Protein AF-A0A6M3KBM3-F1 (afdb_monomer_lite)

InterPro domains:
  IPR001098 DNA-directed DNA polymerase, family A, palm domain [PF00476] (103-224)
  IPR002298 DNA polymerase A [PTHR10133] (61-230)
  IPR043502 DNA/RNA polymerase superfamily [SSF56672] (74-224)

Radius of gyration: 25.09 Å; chains: 1; bounding box: 68×44×58 Å

Secondary structure (DSSP, 8-state):
-HHHHHTT-TT--HHHHIIIII------GGGGGTT--HHHHTTGGGG--HHHHHHHHHHHHHHHHHHHHHS---HIIIIIIHHHHHHHHHHHHH-EE--HHHHHHHHHHHHHHHHHHHHHHHHHHT-S-TT-HHHHHHHHHHTT---SSB-TTSSBP-SHHHHGGG--HHHHHHHHHHHHHHIIIIIHHHHT-B-TTSEE-PEEEE-TTS-EEEESS-GGG----GGGS-----

Foldseek 3Di:
DLLCLVVVVPPDDLCNCCCPVVVHDADDLCNLCVVHDPVLVVVPPVSHPVVVSVVRVVSSVVSVVVCVVPGDPDCCCPVPVVVCVVVQVVCLVVFAADDPVVLVVLLVVLCVVQVVLVVVLCVQQVDPDLVDQVSSLVSCVVVVHFFQDADPVRGTGLDCNGQVVVPDPSSVSSNVSVVSVCCNPPVSVLQVPADPVNGQGWHWDADSVRDIFTPSPTPVPPDPPVVVPDPPPD

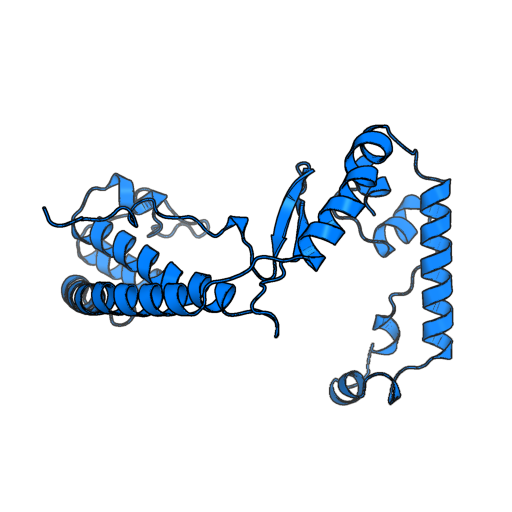Organism: NCBI:txid1070528

pLDDT: mean 89.09, std 12.11, range [31.2, 97.69]

Sequence (234 aa):
MLLAYANGYLEKNLQYLSDNVLRMPYTPVTAQWVGRSKKLQEQGNVAIDHVKMGGWCIEHACNTLALWEDLPHVDLYTDIDRPFIDLILEMEHWGLLIDQYALTRVEQQTVDRTSPMETELKDELHVDNLNSNPQVAQALRDQGIIGTRKTKSAKDSVGEESLKPLGLPVTDKLLKWRSLMKTLTTYVPALRKVDNTGRLHTEFGYTRTGRLSSRNPNLQNLTGDSKFEEESDE

Structure (mmCIF, N/CA/C/O backbone):
data_AF-A0A6M3KBM3-F1
#
_entry.id   AF-A0A6M3KBM3-F1
#
loop_
_atom_site.group_PDB
_atom_site.id
_atom_site.type_symbol
_atom_site.label_atom_id
_atom_site.label_alt_id
_atom_site.label_comp_id
_atom_site.label_asym_id
_atom_site.label_entity_id
_atom_site.label_seq_id
_atom_site.pdbx_PDB_ins_code
_atom_site.Cartn_x
_atom_site.Cartn_y
_atom_site.Cartn_z
_atom_site.occupancy
_atom_site.B_iso_or_equiv
_atom_site.auth_seq_id
_atom_site.auth_comp_id
_atom_site.auth_asym_id
_atom_site.auth_atom_id
_atom_site.pdbx_PDB_model_num
ATOM 1 N N . MET A 1 1 ? 13.710 -7.001 -15.784 1.00 87.88 1 MET A N 1
ATOM 2 C CA . MET A 1 1 ? 13.146 -7.138 -14.418 1.00 87.88 1 MET A CA 1
ATOM 3 C C . MET A 1 1 ? 12.301 -8.396 -14.279 1.00 87.88 1 MET A C 1
ATOM 5 O O . MET A 1 1 ? 12.729 -9.268 -13.543 1.00 87.88 1 MET A O 1
ATOM 9 N N . LEU A 1 2 ? 11.177 -8.543 -14.994 1.00 88.94 2 LEU A N 1
ATOM 10 C CA . LEU A 1 2 ? 10.347 -9.763 -14.919 1.00 88.94 2 LEU A CA 1
ATOM 11 C C . LEU A 1 2 ? 11.100 -11.024 -15.357 1.00 88.94 2 LEU A C 1
ATOM 13 O O . LEU A 1 2 ? 11.122 -12.001 -14.625 1.00 88.94 2 LEU A O 1
ATOM 17 N N . LEU A 1 3 ? 11.857 -10.949 -16.455 1.00 92.56 3 LEU A N 1
ATOM 18 C CA . LEU A 1 3 ? 12.757 -12.034 -16.860 1.00 92.56 3 LEU A CA 1
ATOM 19 C C . LEU A 1 3 ? 13.738 -12.436 -15.740 1.00 92.56 3 LEU A C 1
ATOM 21 O O . LEU A 1 3 ? 13.923 -13.614 -15.460 1.00 92.56 3 LEU A O 1
ATOM 25 N N . ALA A 1 4 ? 14.330 -11.464 -15.041 1.00 92.12 4 ALA A N 1
ATOM 26 C CA . ALA A 1 4 ? 15.227 -11.736 -13.916 1.00 92.12 4 ALA A CA 1
ATOM 27 C C . ALA A 1 4 ? 14.480 -12.357 -12.723 1.00 92.12 4 ALA A C 1
ATOM 29 O O . ALA A 1 4 ? 14.986 -13.284 -12.096 1.00 92.12 4 ALA A O 1
ATOM 30 N N . TYR A 1 5 ? 13.261 -11.891 -12.441 1.00 89.62 5 TYR A N 1
ATOM 31 C CA . TYR A 1 5 ? 12.394 -12.465 -11.415 1.00 89.62 5 TYR A CA 1
ATOM 32 C C . TYR A 1 5 ? 12.080 -13.940 -11.702 1.00 89.62 5 TYR A C 1
ATOM 34 O O . TYR A 1 5 ? 12.267 -14.777 -10.821 1.00 89.62 5 TYR A O 1
ATOM 42 N N . ALA A 1 6 ? 11.697 -14.267 -12.940 1.00 90.12 6 ALA A N 1
ATOM 43 C CA . ALA A 1 6 ? 11.419 -15.634 -13.377 1.00 90.12 6 ALA A CA 1
ATOM 44 C C . ALA A 1 6 ? 12.658 -16.549 -13.293 1.00 90.12 6 ALA A C 1
ATOM 46 O O . ALA A 1 6 ? 12.534 -17.745 -13.047 1.00 90.12 6 ALA A O 1
ATOM 47 N N . ASN A 1 7 ? 13.858 -15.971 -13.402 1.00 91.50 7 ASN A N 1
ATOM 48 C CA . ASN A 1 7 ? 15.140 -16.648 -13.185 1.00 91.50 7 ASN A CA 1
ATOM 49 C C . ASN A 1 7 ? 15.583 -16.704 -11.706 1.00 91.50 7 ASN A C 1
ATOM 51 O O . ASN A 1 7 ? 16.724 -17.047 -11.406 1.00 91.50 7 ASN A O 1
ATOM 55 N N . GLY A 1 8 ? 14.708 -16.357 -10.756 1.00 89.88 8 GLY A N 1
ATOM 56 C CA . GLY A 1 8 ? 14.979 -16.454 -9.318 1.00 89.88 8 GLY A CA 1
ATOM 57 C C . GLY A 1 8 ? 15.680 -15.238 -8.701 1.00 89.88 8 GLY A C 1
ATOM 58 O O . GLY A 1 8 ? 15.922 -15.218 -7.490 1.00 89.88 8 GLY A O 1
ATOM 59 N N . TYR A 1 9 ? 15.954 -14.181 -9.471 1.00 90.62 9 TYR A N 1
ATOM 60 C CA . TYR A 1 9 ? 16.485 -12.917 -8.950 1.00 90.62 9 TYR A CA 1
ATOM 61 C C . TYR A 1 9 ? 15.365 -12.052 -8.349 1.00 90.62 9 TYR A C 1
ATOM 63 O O . TYR A 1 9 ? 15.001 -10.993 -8.864 1.00 90.62 9 TYR A O 1
ATOM 71 N N . LEU A 1 10 ? 14.813 -12.508 -7.223 1.00 86.38 10 LEU A N 1
ATOM 72 C CA . LEU A 1 10 ? 13.691 -11.858 -6.540 1.00 86.38 10 LEU A CA 1
ATOM 73 C C . LEU A 1 10 ? 14.071 -10.464 -6.005 1.00 86.38 10 LEU A C 1
ATOM 75 O O . LEU A 1 10 ? 15.060 -10.316 -5.282 1.00 86.38 10 LEU A O 1
ATOM 79 N N . GLU A 1 11 ? 13.244 -9.459 -6.319 1.00 80.81 11 GLU A N 1
ATOM 80 C CA . GLU A 1 11 ? 13.358 -8.067 -5.832 1.00 80.81 11 GLU A CA 1
ATOM 81 C C . GLU A 1 11 ? 14.718 -7.402 -6.135 1.00 80.81 11 GLU A C 1
ATOM 83 O O . GLU A 1 11 ? 15.186 -6.532 -5.397 1.00 80.81 11 GLU A O 1
ATOM 88 N N . LYS A 1 12 ? 15.384 -7.812 -7.222 1.00 89.94 12 LYS A N 1
ATOM 89 C CA . LYS A 1 12 ? 16.673 -7.250 -7.644 1.00 89.94 12 LYS A CA 1
ATOM 90 C C . LYS A 1 12 ? 16.481 -6.164 -8.689 1.00 89.94 12 LYS A C 1
ATOM 92 O O . LYS A 1 12 ? 15.841 -6.399 -9.705 1.00 89.94 12 LYS A O 1
ATOM 97 N N . ASN A 1 13 ? 17.041 -4.984 -8.438 1.00 92.56 13 ASN A N 1
ATOM 98 C CA . ASN A 1 13 ? 17.011 -3.858 -9.371 1.00 92.56 13 ASN A CA 1
ATOM 99 C C . ASN A 1 13 ? 18.124 -3.962 -10.429 1.00 92.56 13 ASN A C 1
ATOM 101 O O . ASN A 1 13 ? 19.019 -4.802 -10.331 1.00 92.56 13 ASN A O 1
ATOM 105 N N . LEU A 1 14 ? 18.081 -3.078 -11.432 1.00 95.12 14 LEU A N 1
ATOM 106 C CA . LEU A 1 14 ? 19.062 -3.062 -12.519 1.00 95.12 14 LEU A CA 1
ATOM 107 C C . LEU A 1 14 ? 20.503 -2.890 -12.017 1.00 95.12 14 LEU A C 1
ATOM 109 O O . LEU A 1 14 ? 21.397 -3.523 -12.566 1.00 95.12 14 LEU A O 1
ATOM 113 N N . GLN A 1 15 ? 20.725 -2.110 -10.954 1.00 95.19 15 GLN A N 1
ATOM 114 C CA . GLN A 1 15 ? 22.048 -1.962 -10.340 1.00 95.19 15 GLN A CA 1
ATOM 115 C C . GLN A 1 15 ? 22.592 -3.304 -9.857 1.00 95.19 15 GLN A C 1
ATOM 117 O O . GLN A 1 15 ? 23.655 -3.734 -10.285 1.00 95.19 15 GLN A O 1
ATOM 122 N N . TYR A 1 16 ? 21.820 -4.002 -9.021 1.00 96.06 16 TYR A N 1
ATOM 123 C CA . TYR A 1 16 ? 22.212 -5.305 -8.503 1.00 96.06 16 TYR A CA 1
ATOM 124 C C . TYR A 1 16 ? 22.509 -6.287 -9.638 1.00 96.06 16 TYR A C 1
ATOM 126 O O . TYR A 1 16 ? 23.504 -7.003 -9.577 1.00 96.06 16 TYR A O 1
ATOM 134 N N . LEU A 1 17 ? 21.654 -6.327 -10.663 1.00 97.00 17 LEU A N 1
ATOM 135 C CA . LEU A 1 17 ? 21.826 -7.226 -11.804 1.00 97.00 17 LEU A CA 1
ATOM 136 C C . LEU A 1 17 ? 23.074 -6.867 -12.626 1.00 97.00 17 LEU A C 1
ATOM 138 O O . LEU A 1 17 ? 23.839 -7.755 -12.989 1.00 97.00 17 LEU A O 1
ATOM 142 N N . SER A 1 18 ? 23.332 -5.579 -12.849 1.00 96.56 18 SER A N 1
ATOM 143 C CA . SER A 1 18 ? 24.537 -5.111 -13.546 1.00 96.56 18 SER A CA 1
ATOM 144 C C . SER A 1 18 ? 25.806 -5.500 -12.784 1.00 96.56 18 SER A C 1
ATOM 146 O O . SER A 1 18 ? 26.709 -6.102 -13.360 1.00 96.56 18 SER A O 1
ATOM 148 N N . ASP A 1 19 ? 25.837 -5.247 -11.475 1.00 95.81 19 ASP A N 1
ATOM 149 C CA . ASP A 1 19 ? 27.013 -5.490 -10.637 1.00 95.81 19 ASP A CA 1
ATOM 150 C C . ASP A 1 19 ? 27.285 -6.992 -10.436 1.00 95.81 19 ASP A C 1
ATOM 152 O O . ASP A 1 19 ? 28.429 -7.442 -10.494 1.00 95.81 19 ASP A O 1
ATOM 156 N N . ASN A 1 20 ? 26.236 -7.785 -10.179 1.00 94.94 20 ASN A N 1
ATOM 157 C CA . ASN A 1 20 ? 26.379 -9.165 -9.700 1.00 94.94 20 ASN A CA 1
ATOM 158 C C . ASN A 1 20 ? 26.197 -10.223 -10.795 1.00 94.94 20 ASN A C 1
ATOM 160 O O . ASN A 1 20 ? 26.773 -11.302 -10.669 1.00 94.94 20 ASN A O 1
ATOM 164 N N . VAL A 1 21 ? 25.401 -9.940 -11.832 1.00 95.00 21 VAL A N 1
ATOM 165 C CA . VAL A 1 21 ? 25.174 -10.868 -12.955 1.00 95.00 21 VAL A CA 1
ATOM 166 C C . VAL A 1 21 ? 26.130 -10.528 -14.093 1.00 95.00 21 VAL A C 1
ATOM 168 O O . VAL A 1 21 ? 26.982 -11.342 -14.430 1.00 95.00 21 VAL A O 1
ATOM 171 N N . LEU A 1 22 ? 26.067 -9.295 -14.608 1.00 96.06 22 LEU A N 1
ATOM 172 C CA . LEU A 1 22 ? 26.880 -8.883 -15.758 1.00 96.06 22 LEU A CA 1
ATOM 173 C C . LEU A 1 22 ? 28.325 -8.507 -15.400 1.00 96.06 22 LEU A C 1
ATOM 175 O O . LEU A 1 22 ? 29.198 -8.535 -16.265 1.00 96.06 22 LEU A O 1
ATOM 179 N N . ARG A 1 23 ? 28.585 -8.118 -14.143 1.00 96.44 23 ARG A N 1
ATOM 180 C CA . ARG A 1 23 ? 29.846 -7.482 -13.706 1.00 96.44 23 ARG A CA 1
ATOM 181 C C . ARG A 1 23 ? 30.201 -6.253 -14.555 1.00 96.44 23 ARG A C 1
ATOM 183 O O . ARG A 1 23 ? 31.367 -6.008 -14.863 1.00 96.44 23 ARG A O 1
ATOM 190 N N . MET A 1 24 ? 29.177 -5.495 -14.937 1.00 95.62 24 MET A N 1
ATOM 191 C CA . MET A 1 24 ? 29.273 -4.281 -15.747 1.00 95.62 24 MET A CA 1
ATOM 192 C C . MET A 1 24 ? 29.058 -3.036 -14.883 1.00 95.62 24 MET A C 1
ATOM 194 O O . MET A 1 24 ? 28.369 -3.120 -13.865 1.00 95.62 24 MET A O 1
ATOM 198 N N . PRO A 1 25 ? 29.626 -1.877 -15.265 1.00 94.81 25 PRO A N 1
ATOM 199 C CA . PRO A 1 25 ? 29.415 -0.641 -14.526 1.00 94.81 25 PRO A CA 1
ATOM 200 C C . PRO A 1 25 ? 27.933 -0.251 -14.503 1.00 94.81 25 PRO A C 1
ATOM 202 O O . PRO A 1 25 ? 27.202 -0.441 -15.479 1.00 94.81 25 PRO A O 1
ATOM 205 N N . TYR A 1 26 ? 27.512 0.312 -13.373 1.00 96.00 26 TYR A N 1
ATOM 206 C CA . TYR A 1 26 ? 26.207 0.930 -13.205 1.00 96.00 26 TYR A CA 1
ATOM 207 C C . TYR A 1 26 ? 26.322 2.198 -12.353 1.00 96.00 26 TYR A C 1
ATOM 209 O O . TYR A 1 26 ? 26.738 2.158 -11.193 1.00 96.00 26 TYR A O 1
ATOM 217 N N . THR A 1 27 ? 25.873 3.325 -12.895 1.00 95.62 27 THR A N 1
ATOM 218 C CA . THR A 1 27 ? 25.775 4.604 -12.198 1.00 95.62 27 THR A CA 1
ATOM 219 C C . THR A 1 27 ? 24.314 5.036 -12.140 1.00 95.62 27 THR A C 1
ATOM 221 O O . THR A 1 27 ? 23.710 5.286 -13.183 1.00 95.62 27 THR A O 1
ATOM 224 N N . PRO A 1 28 ? 23.693 5.158 -10.952 1.00 92.88 28 PRO A N 1
ATOM 225 C CA . PRO A 1 28 ? 22.308 5.597 -10.870 1.00 92.88 28 PRO A CA 1
ATOM 226 C C . PRO A 1 28 ? 22.172 7.042 -11.356 1.00 92.88 28 PRO A C 1
ATOM 228 O O . PRO A 1 28 ? 23.004 7.896 -11.060 1.00 92.88 28 PRO A O 1
ATOM 231 N N . VAL A 1 29 ? 21.053 7.348 -12.012 1.00 90.25 29 VAL A N 1
ATOM 232 C CA . VAL A 1 29 ? 20.739 8.698 -12.515 1.00 90.25 29 VAL A CA 1
ATOM 233 C C . VAL A 1 29 ? 20.735 9.767 -11.417 1.00 90.25 29 VAL A C 1
ATOM 235 O O . VAL A 1 29 ? 20.929 10.954 -11.673 1.00 90.25 29 VAL A O 1
ATOM 238 N N . THR A 1 30 ? 20.527 9.341 -10.170 1.00 88.62 30 THR A N 1
ATOM 239 C CA . THR A 1 30 ? 20.540 10.188 -8.978 1.00 88.62 30 THR A CA 1
ATOM 240 C C . THR A 1 30 ? 21.949 10.577 -8.527 1.00 88.62 30 THR A C 1
ATOM 242 O O . THR A 1 30 ? 22.082 11.490 -7.712 1.00 88.62 30 THR A O 1
ATOM 245 N N . ALA A 1 31 ? 23.003 9.962 -9.075 1.00 90.19 31 ALA A N 1
ATOM 246 C CA . ALA A 1 31 ? 24.394 10.258 -8.735 1.00 90.19 31 ALA A CA 1
ATOM 247 C C . ALA A 1 31 ? 24.775 11.725 -9.001 1.00 90.19 31 ALA A C 1
ATOM 249 O O . ALA A 1 31 ? 25.581 12.291 -8.266 1.00 90.19 31 ALA A O 1
ATOM 250 N N . GLN A 1 32 ? 24.150 12.387 -9.984 1.00 88.75 32 GLN A N 1
ATOM 251 C CA . GLN A 1 32 ? 2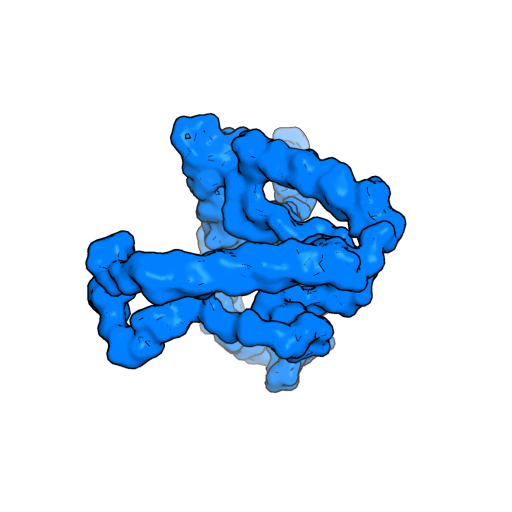4.366 13.823 -10.240 1.00 88.75 32 GLN A CA 1
ATOM 252 C C . GLN A 1 32 ? 23.989 14.721 -9.056 1.00 88.75 32 GLN A C 1
ATOM 254 O O . GLN A 1 32 ? 24.470 15.851 -8.970 1.00 88.75 32 GLN A O 1
ATOM 259 N N . TRP A 1 33 ? 23.124 14.241 -8.161 1.00 88.81 33 TRP A N 1
ATOM 260 C CA . TRP A 1 33 ? 22.620 15.004 -7.024 1.00 88.81 33 TRP A CA 1
ATOM 261 C C . TRP A 1 33 ? 23.455 14.825 -5.757 1.00 88.81 33 TRP A C 1
ATOM 263 O O . TRP A 1 33 ? 23.221 15.528 -4.772 1.00 88.81 33 TRP A O 1
ATOM 273 N N . VAL A 1 34 ? 24.430 13.914 -5.761 1.00 85.81 34 VAL A N 1
ATOM 274 C CA . VAL A 1 34 ? 25.309 13.679 -4.612 1.00 85.81 34 VAL A CA 1
ATOM 275 C C . VAL A 1 34 ? 26.077 14.964 -4.293 1.00 85.81 34 VAL A C 1
ATOM 277 O O . VAL A 1 34 ? 26.722 15.554 -5.156 1.00 85.81 34 VAL A O 1
ATOM 280 N N . GLY A 1 35 ? 25.964 15.430 -3.046 1.00 83.69 35 GLY A N 1
ATOM 281 C CA . GLY A 1 35 ? 26.587 16.677 -2.589 1.00 83.69 35 GLY A CA 1
ATOM 282 C C . GLY A 1 35 ? 25.901 17.968 -3.061 1.00 83.69 35 GLY A C 1
ATOM 283 O O . GLY A 1 35 ? 26.401 19.052 -2.770 1.00 83.69 35 GLY A O 1
ATOM 284 N N . ARG A 1 36 ? 24.760 17.890 -3.764 1.00 84.38 36 ARG A N 1
ATOM 285 C CA . ARG A 1 36 ? 23.981 19.061 -4.209 1.00 84.38 36 ARG A CA 1
ATOM 286 C C . ARG A 1 36 ? 22.818 19.371 -3.263 1.00 84.38 36 ARG A C 1
ATOM 288 O O . ARG A 1 36 ? 22.265 18.482 -2.621 1.00 84.38 36 ARG A O 1
ATOM 295 N N . SER A 1 37 ? 22.426 20.646 -3.194 1.00 84.44 37 SER A N 1
ATOM 296 C CA . SER A 1 37 ? 21.332 21.097 -2.325 1.00 84.44 37 SER A CA 1
ATOM 297 C C . SER A 1 37 ? 19.963 20.616 -2.817 1.00 84.44 37 SER A C 1
ATOM 299 O O . SER A 1 37 ? 19.722 20.495 -4.018 1.00 84.44 37 SER A O 1
ATOM 301 N N . LYS A 1 38 ? 19.027 20.406 -1.884 1.00 81.69 38 LYS A N 1
ATOM 302 C CA . LYS A 1 38 ? 17.651 19.989 -2.196 1.00 81.69 38 LYS A CA 1
ATOM 303 C C . LYS A 1 38 ? 16.920 20.995 -3.099 1.00 81.69 38 LYS A C 1
ATOM 305 O O . LYS A 1 38 ? 16.275 20.599 -4.060 1.00 81.69 38 LYS A O 1
ATOM 310 N N . LYS A 1 39 ? 17.134 22.297 -2.869 1.00 83.19 39 LYS A N 1
ATOM 311 C CA . LYS A 1 39 ? 16.591 23.383 -3.706 1.00 83.19 39 LYS A CA 1
ATOM 312 C C . LYS A 1 39 ? 17.025 23.268 -5.171 1.00 83.19 39 LYS A C 1
ATOM 314 O O . LYS A 1 39 ? 16.264 23.623 -6.058 1.00 83.19 39 LYS A O 1
ATOM 319 N N . LEU A 1 40 ? 18.243 22.788 -5.423 1.00 78.50 40 LEU A N 1
ATOM 320 C CA . LEU A 1 40 ? 18.746 22.570 -6.778 1.00 78.50 40 LEU A CA 1
ATOM 321 C C . LEU A 1 40 ? 18.124 21.317 -7.418 1.00 78.50 40 LEU A C 1
ATOM 323 O O . LEU A 1 40 ? 17.829 21.333 -8.604 1.00 78.50 40 LEU A O 1
ATOM 327 N N . GLN A 1 41 ? 17.868 20.260 -6.638 1.00 77.38 41 GLN A N 1
ATOM 328 C CA . GLN A 1 41 ? 17.168 19.053 -7.112 1.00 77.38 41 GLN A CA 1
ATOM 329 C C . GLN A 1 41 ? 15.717 19.361 -7.526 1.00 77.38 41 GLN A C 1
ATOM 331 O O . GLN A 1 41 ? 15.202 18.794 -8.485 1.00 77.38 41 GLN A O 1
ATOM 336 N N . GLU A 1 42 ? 15.073 20.303 -6.835 1.00 81.19 42 GLU A N 1
ATOM 337 C CA . GLU A 1 42 ? 13.700 20.749 -7.106 1.00 81.19 42 GLU A CA 1
ATOM 338 C C . GLU A 1 42 ? 13.577 21.640 -8.359 1.00 81.19 42 GLU A C 1
ATOM 340 O O . GLU A 1 42 ? 12.472 21.844 -8.854 1.00 81.19 42 GLU A O 1
ATOM 345 N N . GLN A 1 43 ? 14.688 22.132 -8.925 1.00 79.50 43 GLN A N 1
ATOM 346 C CA . GLN A 1 43 ? 14.689 22.920 -10.172 1.00 79.50 43 GLN A CA 1
ATOM 347 C C . GLN A 1 43 ? 14.500 22.066 -11.441 1.00 79.50 43 GLN A C 1
ATOM 349 O O . GLN A 1 43 ? 14.531 22.595 -12.556 1.00 79.50 43 GLN A O 1
ATOM 354 N N . GLY A 1 44 ? 14.281 20.755 -11.283 1.00 72.69 44 GLY A N 1
ATOM 355 C CA . GLY A 1 44 ? 13.929 19.844 -12.369 1.00 72.69 44 GLY A CA 1
ATOM 356 C C . GLY A 1 44 ? 14.946 19.874 -13.509 1.00 72.69 44 GLY A C 1
ATOM 357 O O . GLY A 1 44 ? 16.154 19.898 -13.275 1.00 72.69 44 GLY A O 1
ATOM 358 N N . ASN A 1 45 ? 14.449 19.910 -14.750 1.00 75.69 45 ASN A N 1
ATOM 359 C CA . ASN A 1 45 ? 15.262 19.809 -15.968 1.00 75.69 45 ASN A CA 1
ATOM 360 C C . ASN A 1 45 ? 16.372 20.864 -16.090 1.00 75.69 45 ASN A C 1
ATOM 362 O O . ASN A 1 45 ? 17.355 20.612 -16.772 1.00 75.69 45 ASN A O 1
ATOM 366 N N . VAL A 1 46 ? 16.254 22.017 -15.426 1.00 81.19 46 VAL A N 1
ATOM 367 C CA . VAL A 1 46 ? 17.236 23.111 -15.534 1.00 81.19 46 VAL A CA 1
ATOM 368 C C . VAL A 1 46 ? 18.552 22.780 -14.824 1.00 81.19 46 VAL A C 1
ATOM 370 O O . VAL A 1 46 ? 19.617 23.214 -15.252 1.00 81.19 46 VAL A O 1
ATOM 373 N N . ALA A 1 47 ? 18.494 22.012 -13.736 1.00 84.44 47 ALA A N 1
ATOM 374 C CA . ALA A 1 47 ? 19.663 21.698 -12.915 1.00 84.44 47 ALA A CA 1
ATOM 375 C C . ALA A 1 47 ? 20.370 20.390 -13.317 1.00 84.44 47 ALA A C 1
ATOM 377 O O . ALA A 1 47 ? 21.389 20.029 -12.711 1.00 84.44 47 ALA A O 1
ATOM 378 N N . ILE A 1 48 ? 19.823 19.681 -14.311 1.00 88.19 48 ILE A N 1
ATOM 379 C CA . ILE A 1 48 ? 20.317 18.390 -14.788 1.00 88.19 48 ILE A CA 1
ATOM 380 C C . ILE A 1 48 ? 21.555 18.596 -15.661 1.00 88.19 48 ILE A C 1
ATOM 382 O O . ILE A 1 48 ? 21.569 19.393 -16.596 1.00 88.19 48 ILE A O 1
ATOM 386 N N . ASP A 1 49 ? 22.600 17.819 -15.385 1.00 90.69 49 ASP A N 1
ATOM 387 C CA . ASP A 1 49 ? 23.733 17.687 -16.300 1.00 90.69 49 ASP A CA 1
ATOM 388 C C . ASP A 1 49 ? 23.343 16.699 -17.406 1.00 90.69 49 ASP A C 1
ATOM 390 O O . ASP A 1 49 ? 23.487 15.484 -17.258 1.00 90.69 49 ASP A O 1
ATOM 394 N N . HIS A 1 50 ? 22.788 17.220 -18.504 1.00 90.69 50 HIS A N 1
ATOM 395 C CA . HIS A 1 50 ? 22.240 16.398 -19.586 1.00 90.69 50 HIS A CA 1
ATOM 396 C C . HIS A 1 50 ? 23.272 15.473 -20.238 1.00 90.69 50 HIS A C 1
ATOM 398 O O . HIS A 1 50 ? 22.902 14.400 -20.711 1.00 90.69 50 HIS A O 1
ATOM 404 N N . VAL A 1 51 ? 24.554 15.850 -20.243 1.00 93.06 51 VAL A N 1
ATOM 405 C CA . VAL A 1 51 ? 25.618 15.028 -20.834 1.00 93.06 51 VAL A CA 1
ATOM 406 C C . VAL A 1 51 ? 25.871 13.802 -19.963 1.00 93.06 51 VAL A C 1
ATOM 408 O O . VAL A 1 51 ? 25.849 12.678 -20.465 1.00 93.06 51 VAL A O 1
ATOM 411 N N . LYS A 1 52 ? 26.039 13.992 -18.648 1.00 93.12 52 LYS A N 1
ATOM 412 C CA . LYS A 1 52 ? 26.183 12.864 -17.712 1.00 93.12 52 LYS A CA 1
ATOM 413 C C . LYS A 1 52 ? 24.934 11.996 -17.680 1.00 93.12 52 LYS A C 1
ATOM 415 O O . LYS A 1 52 ? 25.039 10.775 -17.733 1.00 93.12 52 LYS A O 1
ATOM 420 N N . MET A 1 53 ? 23.766 12.635 -17.649 1.00 91.75 53 MET A N 1
ATOM 421 C CA . MET A 1 53 ? 22.471 11.963 -17.680 1.00 91.75 53 MET A CA 1
ATOM 422 C C . MET A 1 53 ? 22.349 11.078 -18.928 1.00 91.75 53 MET A C 1
ATOM 424 O O . MET A 1 53 ? 22.044 9.896 -18.813 1.00 91.75 53 MET A O 1
ATOM 428 N N . GLY A 1 54 ? 22.668 11.613 -20.109 1.00 94.31 54 GLY A N 1
ATOM 429 C CA . GLY A 1 54 ? 22.678 10.846 -21.354 1.00 94.31 54 GLY A CA 1
ATOM 430 C C . GLY A 1 54 ? 23.606 9.632 -21.289 1.00 94.31 54 GLY A C 1
ATOM 431 O O . GLY A 1 54 ? 23.186 8.532 -21.637 1.00 94.31 54 GLY A O 1
ATOM 432 N N . GLY A 1 55 ? 24.827 9.807 -20.770 1.00 96.19 55 GLY A N 1
ATOM 433 C CA . GLY A 1 55 ? 25.784 8.711 -20.589 1.00 96.19 55 GLY A CA 1
ATOM 434 C C . GLY A 1 55 ? 25.254 7.583 -19.698 1.00 96.19 55 GLY A C 1
ATOM 435 O O . GLY A 1 55 ? 25.313 6.418 -20.085 1.00 96.19 55 GLY A O 1
ATOM 436 N N . TRP A 1 56 ? 24.673 7.915 -18.543 1.00 96.56 56 TRP A N 1
ATOM 437 C CA . TRP A 1 56 ? 24.100 6.911 -17.637 1.00 96.56 56 TRP A CA 1
ATOM 438 C C . TRP A 1 56 ? 22.852 6.240 -18.211 1.00 96.56 56 TRP A C 1
ATOM 440 O O . TRP A 1 56 ? 22.675 5.040 -18.043 1.00 96.56 56 TRP A O 1
ATOM 450 N N . CYS A 1 57 ? 22.005 6.974 -18.938 1.00 95.12 57 CYS A N 1
ATOM 451 C CA . CYS A 1 57 ? 20.863 6.373 -19.629 1.00 95.12 57 CYS A CA 1
ATOM 452 C C . CYS A 1 57 ? 21.306 5.353 -20.688 1.00 95.12 57 CYS A C 1
ATOM 454 O O . CYS A 1 57 ? 20.688 4.296 -20.807 1.00 95.12 57 CYS A O 1
ATOM 456 N N . ILE A 1 58 ? 22.377 5.646 -21.435 1.00 96.50 58 ILE A N 1
ATOM 457 C CA . ILE A 1 58 ? 22.955 4.705 -22.404 1.00 96.50 58 ILE A CA 1
ATOM 458 C C . ILE A 1 58 ? 23.482 3.464 -21.680 1.00 96.50 58 ILE A C 1
ATOM 460 O O . ILE A 1 58 ? 23.171 2.352 -22.090 1.00 96.50 58 ILE A O 1
ATOM 464 N N . GLU A 1 59 ? 24.215 3.638 -20.579 1.00 96.69 59 GLU A N 1
ATOM 465 C CA . GLU A 1 59 ? 24.693 2.525 -19.751 1.00 96.69 59 GLU A CA 1
ATOM 466 C C . GLU A 1 59 ? 23.533 1.637 -19.269 1.00 96.69 59 GLU A C 1
ATOM 468 O O . GLU A 1 59 ? 23.581 0.416 -19.408 1.00 96.69 59 GLU A O 1
ATOM 473 N N . HIS A 1 60 ? 22.440 2.233 -18.783 1.00 97.12 60 HIS A N 1
ATOM 474 C CA . HIS A 1 60 ? 21.266 1.486 -18.317 1.00 97.12 60 HIS A CA 1
ATOM 475 C C . HIS A 1 60 ? 20.581 0.723 -19.451 1.00 97.12 60 HIS A C 1
ATOM 477 O O . HIS A 1 60 ? 20.161 -0.420 -19.252 1.00 97.12 60 HIS A O 1
ATOM 483 N N . ALA A 1 61 ? 20.481 1.328 -20.637 1.00 97.19 61 ALA A N 1
ATOM 484 C CA . ALA A 1 61 ? 19.926 0.683 -21.822 1.00 97.19 61 ALA A CA 1
ATOM 485 C C . ALA A 1 61 ? 20.794 -0.502 -22.276 1.00 97.19 61 ALA A C 1
ATOM 487 O O . ALA A 1 61 ? 20.269 -1.595 -22.488 1.00 97.19 61 ALA A O 1
ATOM 488 N N . CYS A 1 62 ? 22.117 -0.315 -22.342 1.00 97.69 62 CYS A N 1
ATOM 489 C CA . CYS A 1 62 ? 23.070 -1.370 -22.684 1.00 97.69 62 CYS A CA 1
ATOM 490 C C . CYS A 1 62 ? 23.018 -2.530 -21.684 1.00 97.69 62 CYS A C 1
ATOM 492 O O . CYS A 1 62 ? 22.900 -3.678 -22.100 1.00 97.69 62 CYS A O 1
ATOM 494 N N . ASN A 1 63 ? 23.027 -2.252 -20.377 1.00 97.69 63 ASN A N 1
ATOM 495 C CA . ASN A 1 63 ? 22.941 -3.298 -19.354 1.00 97.69 63 ASN A CA 1
ATOM 496 C C . ASN A 1 63 ? 21.594 -4.035 -19.409 1.00 97.69 63 ASN A C 1
ATOM 498 O O . ASN A 1 63 ? 21.536 -5.240 -19.187 1.00 97.69 63 ASN A O 1
ATOM 502 N N . THR A 1 64 ? 20.502 -3.332 -19.724 1.00 97.31 64 THR A N 1
ATOM 503 C CA . THR A 1 64 ? 19.183 -3.959 -19.895 1.00 97.31 64 THR A CA 1
ATOM 504 C C . THR A 1 64 ? 19.168 -4.915 -21.087 1.00 97.31 64 THR A C 1
ATOM 506 O O . THR A 1 64 ? 18.645 -6.020 -20.958 1.00 97.31 64 THR A O 1
ATOM 509 N N . LEU A 1 65 ? 19.761 -4.520 -22.219 1.00 97.69 65 LEU A N 1
ATOM 510 C CA . LEU A 1 65 ? 19.896 -5.381 -23.395 1.00 97.69 65 LEU A CA 1
ATOM 511 C C . LEU A 1 65 ? 20.813 -6.579 -23.115 1.00 97.69 65 LEU A C 1
ATOM 513 O O . LEU A 1 65 ? 20.443 -7.707 -23.415 1.00 97.69 65 LEU A O 1
ATOM 517 N N . ALA A 1 66 ? 21.954 -6.361 -22.463 1.00 97.50 66 ALA A N 1
ATOM 518 C CA . ALA A 1 66 ? 22.863 -7.443 -22.094 1.00 97.50 66 ALA A CA 1
ATOM 519 C C . ALA A 1 66 ? 22.188 -8.464 -21.159 1.00 97.50 66 ALA A C 1
ATOM 521 O O . ALA A 1 66 ? 22.299 -9.664 -21.378 1.00 97.50 66 ALA A O 1
ATOM 522 N N . LEU A 1 67 ? 21.411 -8.011 -20.166 1.00 97.00 67 LEU A N 1
ATOM 523 C CA . LEU A 1 67 ? 20.607 -8.906 -19.320 1.00 97.00 67 LEU A CA 1
ATOM 524 C C . LEU A 1 67 ? 19.532 -9.659 -20.109 1.00 97.00 67 LEU A C 1
ATOM 526 O O . LEU A 1 67 ? 19.195 -10.783 -19.752 1.00 97.00 67 LEU A O 1
ATOM 530 N N . TRP A 1 68 ? 18.950 -9.036 -21.132 1.00 96.06 68 TRP A N 1
ATOM 531 C CA . TRP A 1 68 ? 17.960 -9.679 -21.994 1.00 96.06 68 TRP A CA 1
ATOM 532 C C . TRP A 1 68 ? 18.566 -10.818 -22.822 1.00 96.06 68 TRP A C 1
ATOM 534 O O . TRP A 1 68 ? 17.906 -11.834 -23.032 1.00 96.06 68 TRP A O 1
ATOM 544 N N . GLU A 1 69 ? 19.803 -10.645 -23.281 1.00 96.00 69 GLU A N 1
ATOM 545 C CA . GLU A 1 69 ? 20.537 -11.640 -24.066 1.00 96.00 69 GLU A CA 1
ATOM 546 C C . GLU A 1 69 ? 21.131 -12.761 -23.197 1.00 96.00 69 GLU A C 1
ATOM 548 O O . GLU A 1 69 ? 21.132 -13.914 -23.620 1.00 96.00 69 GLU A O 1
ATOM 553 N N . ASP A 1 70 ? 21.613 -12.434 -21.994 1.00 95.44 70 ASP A N 1
ATOM 554 C CA . ASP A 1 70 ? 22.303 -13.374 -21.097 1.00 95.44 70 ASP A CA 1
ATOM 555 C C . ASP A 1 70 ? 21.342 -14.243 -20.265 1.00 95.44 70 ASP A C 1
ATOM 557 O O . ASP A 1 70 ? 21.615 -15.416 -20.003 1.00 95.44 70 ASP A O 1
ATOM 561 N N . LEU A 1 71 ? 20.193 -13.695 -19.846 1.00 96.19 71 LEU A N 1
ATOM 562 C CA . LEU A 1 71 ? 19.249 -14.435 -19.008 1.00 96.19 71 LEU A CA 1
ATOM 563 C C . LEU A 1 71 ? 18.396 -15.422 -19.828 1.00 96.19 71 LEU A C 1
ATOM 565 O O . LEU A 1 71 ? 17.854 -15.053 -20.873 1.00 96.19 71 LEU A O 1
ATOM 569 N N . PRO A 1 72 ? 18.171 -16.652 -19.328 1.00 95.62 72 PRO A N 1
ATOM 570 C CA . PRO A 1 72 ? 17.313 -17.612 -20.006 1.00 95.62 72 PRO A CA 1
ATOM 571 C C . PRO A 1 72 ? 15.851 -17.155 -20.027 1.00 95.62 72 PRO A C 1
ATOM 573 O O . PRO A 1 72 ? 15.278 -16.783 -19.002 1.00 95.62 72 PRO A O 1
ATOM 576 N N . HIS A 1 73 ? 15.216 -17.258 -21.193 1.00 94.75 73 HIS A N 1
ATOM 577 C CA . HIS A 1 73 ? 13.791 -16.972 -21.394 1.00 94.75 73 HIS A CA 1
ATOM 578 C C . HIS A 1 73 ? 12.954 -18.178 -20.983 1.00 94.75 73 HIS A C 1
ATOM 580 O O . HIS A 1 73 ? 12.500 -18.945 -21.823 1.00 94.75 73 HIS A O 1
ATOM 586 N N . VAL A 1 74 ? 12.827 -18.376 -19.673 1.00 95.12 74 VAL A N 1
ATOM 587 C CA . VAL A 1 74 ? 12.078 -19.495 -19.085 1.00 95.12 74 VAL A CA 1
ATOM 588 C C . VAL A 1 74 ? 10.571 -19.383 -19.346 1.00 95.12 74 VAL A C 1
ATOM 590 O O . VAL A 1 74 ? 10.041 -18.272 -19.407 1.00 95.12 74 VAL A O 1
ATOM 593 N N . ASP A 1 75 ? 9.882 -20.527 -19.388 1.00 94.75 75 ASP A N 1
ATOM 594 C CA . ASP A 1 75 ? 8.439 -20.638 -19.673 1.00 94.75 75 ASP A CA 1
ATOM 595 C C . ASP A 1 75 ? 7.578 -19.734 -18.776 1.00 94.75 75 ASP A C 1
ATOM 597 O O . ASP A 1 75 ? 6.628 -19.101 -19.227 1.00 94.75 75 ASP A O 1
ATOM 601 N N . LEU A 1 76 ? 7.952 -19.590 -17.498 1.00 90.50 76 LEU A N 1
ATOM 602 C CA . LEU A 1 76 ? 7.272 -18.680 -16.569 1.00 90.50 76 LEU A CA 1
ATOM 603 C C . LEU A 1 76 ? 7.247 -17.232 -17.091 1.00 90.50 76 LEU A C 1
ATOM 605 O O . LEU A 1 76 ? 6.233 -16.548 -16.976 1.00 90.50 76 LEU A O 1
ATOM 609 N N . TYR A 1 77 ? 8.341 -16.763 -17.694 1.00 92.06 77 TYR A N 1
ATOM 610 C CA . TYR A 1 77 ? 8.376 -15.432 -18.288 1.00 92.06 77 TYR A CA 1
ATOM 611 C C . TYR A 1 77 ? 7.605 -15.381 -19.611 1.00 92.06 77 TYR A C 1
ATOM 613 O O . TYR A 1 77 ? 6.838 -14.443 -19.826 1.00 92.06 77 TYR A O 1
ATOM 621 N N . THR A 1 78 ? 7.816 -16.346 -20.508 1.00 93.31 78 THR A N 1
ATOM 622 C CA . THR A 1 78 ? 7.263 -16.294 -21.872 1.00 93.31 78 THR A CA 1
ATOM 623 C C . THR A 1 78 ? 5.762 -16.534 -21.916 1.00 93.31 78 THR A C 1
ATOM 625 O O . THR A 1 78 ? 5.075 -15.865 -22.689 1.00 93.31 78 THR A O 1
ATOM 628 N N . ASP A 1 79 ? 5.261 -17.434 -21.074 1.00 93.19 79 ASP A N 1
ATOM 629 C CA . ASP A 1 79 ? 3.898 -17.957 -21.167 1.00 93.19 79 ASP A CA 1
ATOM 630 C C . ASP A 1 79 ? 2.964 -17.307 -20.141 1.00 93.19 79 ASP A C 1
ATOM 632 O O . ASP A 1 79 ? 1.749 -17.296 -20.337 1.00 93.19 79 ASP A O 1
ATOM 636 N N . ILE A 1 80 ? 3.519 -16.749 -19.056 1.00 89.44 80 ILE A N 1
ATOM 637 C CA . ILE A 1 80 ? 2.747 -16.137 -17.967 1.00 89.44 80 ILE A CA 1
ATOM 638 C C . ILE A 1 80 ? 3.075 -14.651 -17.831 1.00 89.44 80 ILE A C 1
ATOM 640 O O . ILE A 1 80 ? 2.214 -13.826 -18.123 1.00 89.44 80 ILE A O 1
ATOM 644 N N . ASP A 1 81 ? 4.291 -14.279 -17.414 1.00 89.00 81 ASP A N 1
ATOM 645 C CA . ASP A 1 81 ? 4.565 -12.880 -17.051 1.00 89.00 81 ASP A CA 1
ATOM 646 C C . ASP A 1 81 ? 4.438 -11.935 -18.252 1.00 89.00 81 ASP A C 1
ATOM 648 O O . ASP A 1 81 ? 3.812 -10.883 -18.143 1.00 89.00 81 ASP A O 1
ATOM 652 N N . ARG A 1 82 ? 5.022 -12.287 -19.405 1.00 90.19 82 ARG A N 1
ATOM 653 C CA . ARG A 1 82 ? 5.064 -11.416 -20.587 1.00 90.19 82 ARG A CA 1
ATOM 654 C C . ARG A 1 82 ? 3.672 -11.124 -21.164 1.00 90.19 82 ARG A C 1
ATOM 656 O O . ARG A 1 82 ? 3.395 -9.940 -21.343 1.00 90.19 82 ARG A O 1
ATOM 663 N N . PRO A 1 83 ? 2.793 -12.114 -21.426 1.00 90.38 83 PRO A N 1
ATOM 664 C CA . PRO A 1 83 ? 1.433 -11.840 -21.898 1.00 90.38 83 PRO A CA 1
ATOM 665 C C . PRO A 1 83 ? 0.599 -11.028 -20.901 1.00 90.38 83 PRO A C 1
ATOM 667 O O . PRO A 1 83 ? -0.312 -10.304 -21.292 1.00 90.38 83 PRO A O 1
ATOM 670 N N . PHE A 1 84 ? 0.901 -11.141 -19.606 1.00 89.38 84 PHE A N 1
ATOM 671 C CA . PHE A 1 84 ? 0.117 -10.503 -18.553 1.00 89.38 84 PHE A CA 1
ATOM 672 C C . PHE A 1 84 ? 0.458 -9.020 -18.348 1.00 89.38 84 PHE A C 1
ATOM 674 O O . PHE A 1 84 ? -0.350 -8.285 -17.783 1.00 89.38 84 PHE A O 1
ATOM 681 N N . ILE A 1 85 ? 1.618 -8.552 -18.832 1.00 89.75 85 ILE A N 1
ATOM 682 C CA . ILE A 1 85 ? 2.015 -7.135 -18.749 1.00 89.75 85 ILE A CA 1
ATOM 683 C C . ILE A 1 85 ? 0.997 -6.240 -19.452 1.00 89.75 85 ILE A C 1
ATOM 685 O O . ILE A 1 85 ? 0.576 -5.243 -18.870 1.00 89.75 85 ILE A O 1
ATOM 689 N N . ASP A 1 86 ? 0.591 -6.598 -20.671 1.00 89.75 86 ASP A N 1
ATOM 690 C CA . ASP A 1 86 ? -0.318 -5.770 -21.470 1.00 89.75 86 ASP A CA 1
ATOM 691 C C . ASP A 1 86 ? -1.678 -5.636 -20.775 1.00 89.75 86 ASP A C 1
ATOM 693 O O . ASP A 1 86 ? -2.197 -4.530 -20.634 1.00 89.75 86 ASP A O 1
ATOM 697 N N . LEU A 1 87 ? -2.192 -6.738 -20.218 1.00 91.69 87 LEU A N 1
ATOM 698 C CA . LEU A 1 87 ? -3.423 -6.725 -19.429 1.00 91.69 87 LEU A CA 1
ATOM 699 C C . LEU A 1 87 ? -3.302 -5.835 -18.186 1.00 91.69 87 LEU A C 1
ATOM 701 O O . LEU A 1 87 ? -4.220 -5.076 -17.886 1.00 91.69 87 LEU A O 1
ATOM 705 N N . ILE A 1 88 ? -2.186 -5.910 -17.454 1.00 92.25 88 ILE A N 1
ATOM 706 C CA . ILE A 1 88 ? -1.968 -5.062 -16.276 1.00 92.25 88 ILE A CA 1
ATOM 707 C C . ILE A 1 88 ? -1.955 -3.587 -16.680 1.00 92.25 88 ILE A C 1
ATOM 709 O O . ILE A 1 88 ? -2.645 -2.788 -16.054 1.00 92.25 88 ILE A O 1
ATOM 713 N N . LEU A 1 89 ? -1.220 -3.228 -17.734 1.00 92.56 89 LEU A N 1
ATOM 714 C CA . LEU A 1 89 ? -1.149 -1.849 -18.216 1.00 92.56 89 LEU A CA 1
ATOM 715 C C . LEU A 1 89 ? -2.520 -1.332 -18.655 1.00 92.56 89 LEU A C 1
ATOM 717 O O . LEU A 1 89 ? -2.871 -0.192 -18.351 1.00 92.56 89 LEU A O 1
ATOM 721 N N . GLU A 1 90 ? -3.319 -2.168 -19.317 1.00 94.56 90 GLU A N 1
ATOM 722 C CA . GLU A 1 90 ? -4.703 -1.835 -19.635 1.00 94.56 90 GLU A CA 1
ATOM 723 C C . GLU A 1 90 ? -5.525 -1.612 -18.363 1.00 94.56 90 GLU A C 1
ATOM 725 O O . GLU A 1 90 ? -6.198 -0.592 -18.252 1.00 94.56 90 GLU A O 1
ATOM 730 N N . MET A 1 91 ? -5.447 -2.502 -17.371 1.00 93.69 91 MET A N 1
ATOM 731 C CA . MET A 1 91 ? -6.166 -2.345 -16.102 1.00 93.69 91 MET A CA 1
ATOM 732 C C . MET A 1 91 ? -5.790 -1.047 -15.372 1.00 93.69 91 MET A C 1
ATOM 734 O O . MET A 1 91 ? -6.676 -0.347 -14.875 1.00 93.69 91 MET A O 1
ATOM 738 N N . GLU A 1 92 ? -4.499 -0.704 -15.319 1.00 94.75 92 GLU A N 1
ATOM 739 C CA . GLU A 1 92 ? -4.019 0.554 -14.735 1.00 94.75 92 GLU A CA 1
ATOM 740 C C . GLU A 1 92 ? -4.527 1.765 -15.519 1.00 94.75 92 GLU A C 1
ATOM 742 O O . GLU A 1 92 ? -4.997 2.732 -14.920 1.00 94.75 92 GLU A O 1
ATOM 747 N N . HIS A 1 93 ? -4.472 1.708 -16.853 1.00 94.25 93 HIS A N 1
ATOM 748 C CA . HIS A 1 93 ? -4.909 2.793 -17.725 1.00 94.25 93 HIS A CA 1
ATOM 749 C C . HIS A 1 93 ? -6.420 3.021 -17.661 1.00 94.25 93 HIS A C 1
ATOM 751 O O . HIS A 1 93 ? -6.869 4.161 -17.581 1.00 94.25 93 HIS A O 1
ATOM 757 N N . TRP A 1 94 ? -7.211 1.948 -17.663 1.00 95.62 94 TRP A N 1
ATOM 758 C CA . TRP A 1 94 ? -8.661 2.027 -17.532 1.00 95.62 94 TRP A CA 1
ATOM 759 C C . TRP A 1 94 ? -9.068 2.522 -16.148 1.00 95.62 94 TRP A C 1
ATOM 761 O O . TRP A 1 94 ? -9.993 3.325 -16.045 1.00 95.62 94 TRP A O 1
ATOM 771 N N . GLY A 1 95 ? -8.415 2.055 -15.084 1.00 94.62 95 GLY A N 1
ATOM 772 C CA . GLY A 1 95 ? -8.790 2.389 -13.713 1.00 94.62 95 GLY A CA 1
ATOM 773 C C . GLY A 1 95 ? -10.215 1.952 -13.338 1.00 94.62 95 GLY A C 1
ATOM 774 O O . GLY A 1 95 ? -10.935 1.298 -14.099 1.00 94.62 95 GLY A O 1
ATOM 775 N N . LEU A 1 96 ? -10.646 2.331 -12.136 1.00 94.19 96 LEU A N 1
ATOM 776 C CA . LEU A 1 96 ? -11.949 1.975 -11.571 1.00 94.19 96 LEU A CA 1
ATOM 777 C C . LEU A 1 96 ? -12.826 3.214 -11.432 1.00 94.19 96 LEU A C 1
ATOM 779 O O . LEU A 1 96 ? -12.443 4.157 -10.747 1.00 94.19 96 LEU A O 1
ATOM 783 N N . LEU A 1 97 ? -14.011 3.215 -12.040 1.00 96.00 97 LEU A N 1
ATOM 784 C CA . LEU A 1 97 ? -14.970 4.304 -11.852 1.00 96.00 97 LEU A CA 1
ATOM 785 C C . LEU A 1 97 ? -15.498 4.285 -10.413 1.00 96.00 97 LEU A C 1
ATOM 787 O O . LEU A 1 97 ? -16.036 3.270 -9.970 1.00 96.00 97 LEU A O 1
ATOM 791 N N . ILE A 1 98 ? -15.361 5.403 -9.701 1.00 95.06 98 ILE A N 1
ATOM 792 C CA . ILE A 1 98 ? -15.817 5.526 -8.314 1.00 95.06 98 ILE A CA 1
ATOM 793 C C . ILE A 1 98 ? -17.023 6.457 -8.248 1.00 95.06 98 ILE A C 1
ATOM 795 O O . ILE A 1 98 ? -16.936 7.632 -8.604 1.00 95.06 98 ILE A O 1
ATOM 799 N N . ASP A 1 99 ? -18.135 5.954 -7.712 1.00 95.44 99 ASP A N 1
ATOM 800 C CA . ASP A 1 99 ? -19.283 6.789 -7.366 1.00 95.44 99 ASP A CA 1
ATOM 801 C C . ASP A 1 99 ? -18.956 7.656 -6.137 1.00 95.44 99 ASP A C 1
ATOM 803 O O . ASP A 1 99 ? -18.995 7.214 -4.984 1.00 95.44 99 ASP A O 1
ATOM 807 N N . GLN A 1 100 ? -18.632 8.924 -6.395 1.00 94.06 100 GLN A N 1
ATOM 808 C CA . GLN A 1 100 ? -18.285 9.898 -5.358 1.00 94.06 100 GLN A CA 1
ATOM 809 C C . GLN A 1 100 ? -19.471 10.270 -4.459 1.00 94.06 100 GLN A C 1
ATOM 811 O O . GLN A 1 100 ? -19.269 10.660 -3.303 1.00 94.06 100 GLN A O 1
ATOM 816 N N . TYR A 1 101 ? -20.704 10.153 -4.957 1.00 95.19 101 TYR A N 1
ATOM 817 C CA . TYR A 1 101 ? -21.895 10.447 -4.170 1.00 95.19 101 TYR A CA 1
ATOM 818 C C . TYR A 1 101 ? -22.168 9.313 -3.180 1.00 95.19 101 TYR A C 1
ATOM 820 O O . TYR A 1 101 ? -22.340 9.564 -1.985 1.00 95.19 101 TYR A O 1
ATOM 828 N N . ALA A 1 102 ? -22.116 8.062 -3.648 1.00 94.06 102 ALA A N 1
ATOM 829 C CA . ALA A 1 102 ? -22.201 6.895 -2.778 1.00 94.06 102 ALA A CA 1
ATOM 830 C C . ALA A 1 102 ? -21.089 6.902 -1.719 1.00 94.06 102 ALA A C 1
ATOM 832 O O . ALA A 1 102 ? -21.372 6.700 -0.539 1.00 94.06 102 ALA A O 1
ATOM 833 N N . LEU A 1 103 ? -19.853 7.229 -2.111 1.00 94.19 103 LEU A N 1
ATOM 834 C CA . LEU A 1 103 ? -18.725 7.327 -1.183 1.00 94.19 103 LEU A CA 1
ATOM 835 C C . LEU A 1 103 ? -18.950 8.381 -0.089 1.00 94.19 103 LEU A C 1
ATOM 837 O O . LEU A 1 103 ? -18.649 8.137 1.076 1.00 94.19 103 LEU A O 1
ATOM 841 N N . THR A 1 104 ? -19.522 9.532 -0.444 1.00 95.56 104 THR A N 1
ATOM 842 C CA . THR A 1 104 ? -19.837 10.600 0.519 1.00 95.56 104 THR A CA 1
ATOM 843 C C . THR A 1 104 ? -20.942 10.189 1.488 1.00 95.56 104 THR A C 1
ATOM 845 O O . THR A 1 104 ? -20.855 10.475 2.680 1.00 95.56 104 THR A O 1
ATOM 848 N N . ARG A 1 105 ? -21.954 9.454 1.013 1.00 94.94 105 ARG A N 1
ATOM 849 C CA . ARG A 1 105 ? -22.993 8.891 1.886 1.00 94.94 105 ARG A CA 1
ATOM 850 C C . ARG A 1 105 ? -22.408 7.884 2.879 1.00 94.94 105 ARG A C 1
ATOM 852 O O . ARG A 1 105 ? -22.724 7.960 4.061 1.00 94.94 105 ARG A O 1
ATOM 859 N N . VAL A 1 106 ? -21.531 6.990 2.414 1.00 91.25 106 VAL A N 1
ATOM 860 C CA . VAL A 1 106 ? -20.837 6.016 3.274 1.00 91.25 106 VAL A CA 1
ATOM 861 C C . VAL A 1 106 ? -19.979 6.722 4.320 1.00 91.25 106 VAL A C 1
ATOM 863 O O . VAL A 1 106 ? -20.000 6.332 5.485 1.00 91.25 106 VAL A O 1
ATOM 866 N N . GLU A 1 107 ? -19.250 7.772 3.934 1.00 94.56 107 GLU A N 1
ATOM 867 C CA . GLU A 1 107 ? -18.463 8.577 4.870 1.00 94.56 107 GLU A CA 1
ATOM 868 C C . GLU A 1 107 ? -19.348 9.177 5.968 1.00 94.56 107 GLU A C 1
ATOM 870 O O . GLU A 1 107 ? -19.076 8.946 7.145 1.00 94.56 107 GLU A O 1
ATOM 875 N N . GLN A 1 108 ? -20.445 9.851 5.604 1.00 96.06 108 GLN A N 1
ATOM 876 C CA . GLN A 1 108 ? -21.348 10.471 6.578 1.00 96.06 108 GLN A CA 1
ATOM 877 C C . GLN A 1 108 ? -21.971 9.439 7.526 1.00 96.06 108 GLN A C 1
ATOM 879 O O . GLN A 1 108 ? -21.879 9.585 8.741 1.00 96.06 108 GLN A O 1
ATOM 884 N N . GLN A 1 109 ? -22.522 8.348 6.986 1.00 93.81 109 GLN A N 1
ATOM 885 C CA . GLN A 1 109 ? -23.098 7.268 7.796 1.00 93.81 109 GLN A CA 1
ATOM 886 C C . GLN A 1 109 ? -22.067 6.649 8.744 1.00 93.81 109 GLN A C 1
ATOM 888 O O . GLN A 1 109 ? -22.386 6.267 9.870 1.00 93.81 109 GLN A O 1
ATOM 893 N N . THR A 1 110 ? -20.814 6.535 8.300 1.00 93.06 110 THR A N 1
ATOM 894 C CA . THR A 1 110 ? -19.738 6.003 9.136 1.00 93.06 110 THR A CA 1
ATOM 895 C C . THR A 1 110 ? -19.380 6.985 10.249 1.00 93.06 110 THR A C 1
ATOM 897 O O . THR A 1 110 ? -19.212 6.548 11.386 1.00 93.06 110 THR A O 1
ATOM 900 N N . VAL A 1 111 ? -19.320 8.292 9.974 1.00 95.38 111 VAL A N 1
ATOM 901 C CA . VAL A 1 111 ? -19.114 9.329 11.001 1.00 95.38 111 VAL A CA 1
ATOM 902 C C . VAL A 1 111 ? -20.216 9.266 12.059 1.00 95.38 111 VAL A C 1
ATOM 904 O O . VAL A 1 111 ? -19.902 9.128 13.242 1.00 95.38 111 VAL A O 1
ATOM 907 N N . ASP A 1 112 ? -21.482 9.250 11.638 1.00 94.56 112 ASP A N 1
ATOM 908 C CA . ASP A 1 112 ? -22.640 9.254 12.541 1.00 94.56 112 ASP A CA 1
ATOM 909 C C . ASP A 1 112 ? -22.645 8.039 13.484 1.00 94.56 112 ASP A C 1
ATOM 911 O O . ASP A 1 112 ? -22.980 8.152 14.663 1.00 94.56 112 ASP A O 1
ATOM 915 N N . ARG A 1 113 ? -22.203 6.871 12.995 1.00 91.81 113 ARG A N 1
ATOM 916 C CA . ARG A 1 113 ? -22.056 5.649 13.807 1.00 91.81 113 ARG A CA 1
ATOM 917 C C . ARG A 1 113 ? -20.845 5.689 14.739 1.00 91.81 113 ARG A C 1
ATOM 919 O O . ARG A 1 113 ? -20.870 5.069 15.799 1.00 91.81 113 ARG A O 1
ATOM 926 N N . THR A 1 114 ? -19.768 6.361 14.337 1.00 93.75 114 THR A N 1
ATOM 927 C CA . THR A 1 114 ? -18.473 6.289 15.031 1.00 93.75 114 THR A CA 1
ATOM 928 C C . THR A 1 114 ? -18.367 7.305 16.163 1.00 93.75 114 THR A C 1
ATOM 930 O O . THR A 1 114 ? -17.809 6.974 17.207 1.00 93.75 114 THR A O 1
ATOM 933 N N . SER A 1 115 ? -18.931 8.505 16.004 1.00 94.38 115 SER A N 1
ATOM 934 C CA . SER A 1 115 ? -18.882 9.562 17.023 1.00 94.38 115 SER A CA 1
ATOM 935 C C . SER A 1 115 ? -19.428 9.151 18.401 1.00 94.38 115 SER A C 1
ATOM 937 O O . SER A 1 115 ? -18.699 9.329 19.378 1.00 94.38 115 SER A O 1
ATOM 939 N N . PRO A 1 116 ? -20.640 8.571 18.540 1.00 95.50 116 PRO A N 1
ATOM 940 C CA . PRO A 1 116 ? -21.134 8.153 19.854 1.00 95.50 116 PRO A CA 1
ATOM 941 C C . PRO A 1 116 ? -20.295 7.011 20.442 1.00 95.50 116 PRO A C 1
ATOM 943 O O . PRO A 1 116 ? -19.945 7.044 21.620 1.00 95.50 116 PRO A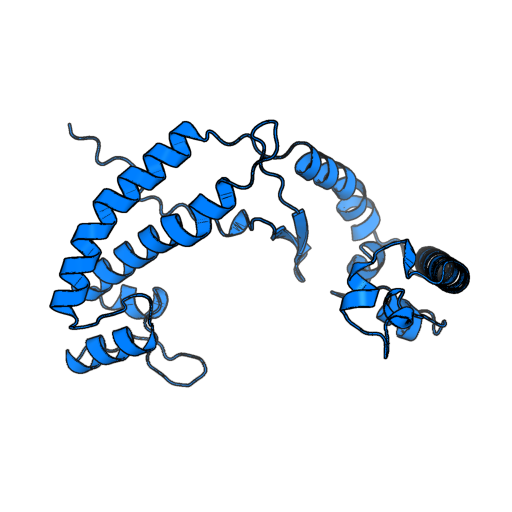 O 1
ATOM 946 N N . MET A 1 117 ? -19.883 6.046 19.608 1.00 95.06 117 MET A N 1
ATOM 947 C CA . MET A 1 117 ? -19.010 4.947 20.032 1.00 95.06 117 MET A CA 1
ATOM 948 C C . MET A 1 117 ? -17.670 5.444 20.570 1.00 95.06 117 MET A C 1
ATOM 950 O O . MET A 1 117 ? -17.158 4.875 21.530 1.00 95.06 117 MET A O 1
ATOM 954 N N . GLU A 1 118 ? -17.102 6.479 19.948 1.00 96.12 118 GLU A N 1
ATOM 955 C CA . GLU A 1 118 ? -15.847 7.083 20.381 1.00 96.12 118 GLU A CA 1
ATOM 956 C C . GLU A 1 118 ? -15.987 7.696 21.773 1.00 96.12 118 GLU A C 1
ATOM 958 O O . GLU A 1 118 ? -15.176 7.389 22.643 1.00 96.12 118 GLU A O 1
ATOM 963 N N . THR A 1 119 ? -17.019 8.515 21.998 1.00 96.06 119 THR A N 1
ATOM 964 C CA . THR A 1 119 ? -17.279 9.134 23.305 1.00 96.06 119 THR A CA 1
ATOM 965 C C . THR A 1 119 ? -17.447 8.073 24.386 1.00 96.06 119 THR A C 1
ATOM 967 O O . THR A 1 119 ? -16.725 8.090 25.378 1.00 96.06 119 THR A O 1
ATOM 970 N N . GLU A 1 120 ? -18.316 7.088 24.155 1.00 96.19 120 GLU A N 1
ATOM 971 C CA . GLU A 1 120 ? -18.564 6.035 25.139 1.00 96.19 120 GLU A CA 1
ATOM 972 C C . GLU A 1 120 ? -17.304 5.206 25.440 1.00 96.19 120 GLU A C 1
ATOM 974 O O . GLU A 1 120 ? -17.072 4.842 26.587 1.00 96.19 120 GLU A O 1
ATOM 979 N N . LEU A 1 121 ? -16.474 4.903 24.433 1.00 96.69 121 LEU A N 1
ATOM 980 C CA . LEU A 1 121 ? -15.217 4.174 24.638 1.00 96.69 121 LEU A CA 1
ATOM 981 C C . LEU A 1 121 ? -14.175 5.006 25.391 1.00 96.69 121 LEU A C 1
ATOM 983 O O . LEU A 1 121 ? -13.423 4.444 26.185 1.00 96.69 121 LEU A O 1
ATOM 987 N N . LYS A 1 122 ? -14.092 6.318 25.138 1.00 96.50 122 LYS A N 1
ATOM 988 C CA . LYS A 1 122 ? -13.193 7.210 25.886 1.00 96.50 122 LYS A CA 1
ATOM 989 C C . LYS A 1 122 ? -13.603 7.302 27.348 1.00 96.50 122 LYS A C 1
ATOM 991 O O . LYS A 1 122 ? -12.728 7.241 28.208 1.00 96.50 122 LYS A O 1
ATOM 996 N N . ASP A 1 123 ? -14.903 7.379 27.611 1.00 95.44 123 ASP A N 1
ATOM 997 C CA . ASP A 1 123 ? -15.449 7.411 28.966 1.00 95.44 123 ASP A CA 1
ATOM 998 C C . ASP A 1 123 ? -15.233 6.074 29.689 1.00 95.44 123 ASP A C 1
ATOM 1000 O O . ASP A 1 123 ? -14.783 6.067 30.832 1.00 95.44 123 ASP A O 1
ATOM 1004 N N . GLU A 1 124 ? -15.484 4.945 29.018 1.00 95.25 124 GLU A N 1
ATOM 1005 C CA . GLU A 1 124 ? -15.335 3.596 29.582 1.00 95.25 124 GLU A CA 1
ATOM 1006 C C . GLU A 1 124 ? -13.870 3.218 29.842 1.00 95.25 124 GLU A C 1
ATOM 1008 O O . GLU A 1 124 ? -13.573 2.559 30.836 1.00 95.25 124 GLU A O 1
ATOM 1013 N N . LEU A 1 125 ? -12.941 3.622 28.969 1.00 95.06 125 LEU A N 1
ATOM 1014 C CA . LEU A 1 125 ? -11.512 3.300 29.086 1.00 95.06 125 LEU A CA 1
ATOM 1015 C C . LEU A 1 125 ? -10.686 4.404 29.761 1.00 95.06 125 LEU A C 1
ATOM 1017 O O . LEU A 1 125 ? -9.512 4.181 30.045 1.00 95.06 125 LEU A O 1
ATOM 1021 N N . HIS A 1 126 ? -11.261 5.584 29.998 1.00 94.06 126 HIS A N 1
ATOM 1022 C CA . HIS A 1 126 ? -10.558 6.771 30.499 1.00 94.06 126 HIS A CA 1
ATOM 1023 C C . HIS A 1 126 ? -9.310 7.130 29.669 1.00 94.06 126 HIS A C 1
ATOM 1025 O O . HIS A 1 126 ? -8.223 7.359 30.204 1.00 94.06 126 HIS A O 1
ATOM 1031 N N . VAL A 1 127 ? -9.455 7.162 28.338 1.00 94.12 127 VAL A N 1
ATOM 1032 C CA . VAL A 1 127 ? -8.368 7.498 27.399 1.00 94.12 127 VAL A CA 1
ATOM 1033 C C . VAL A 1 127 ? -8.738 8.667 26.498 1.00 94.12 127 VAL A C 1
ATOM 1035 O O . VAL A 1 127 ? -9.819 8.703 25.923 1.00 94.12 127 VAL A O 1
ATOM 1038 N N . ASP A 1 128 ? -7.793 9.579 26.276 1.00 90.94 128 ASP A N 1
ATOM 1039 C CA . ASP A 1 128 ? -8.009 10.713 25.369 1.00 90.94 128 ASP A CA 1
ATOM 1040 C C . ASP A 1 128 ? -7.903 10.304 23.891 1.00 90.94 128 ASP A C 1
ATOM 1042 O O . ASP A 1 128 ? -8.590 10.852 23.023 1.00 90.94 128 ASP A O 1
ATOM 1046 N N . ASN A 1 129 ? -7.027 9.337 23.581 1.00 92.56 129 ASN A N 1
ATOM 1047 C CA . ASN A 1 129 ? -6.714 8.939 22.211 1.00 92.56 129 ASN A CA 1
ATOM 1048 C C . ASN A 1 129 ? -6.836 7.422 21.988 1.00 92.56 129 ASN A C 1
ATOM 1050 O O . ASN A 1 129 ? -5.876 6.665 22.148 1.00 92.56 129 ASN A O 1
ATOM 1054 N N . LEU A 1 130 ? -7.996 6.992 21.486 1.00 94.06 130 LEU A N 1
ATOM 1055 C CA . LEU A 1 130 ? -8.290 5.594 21.138 1.00 94.06 130 LEU A CA 1
ATOM 1056 C C . LEU A 1 130 ? -7.450 5.042 19.965 1.00 94.06 130 LEU A C 1
ATOM 1058 O O . LEU A 1 130 ? -7.305 3.822 19.819 1.00 94.06 130 LEU A O 1
ATOM 1062 N N . ASN A 1 131 ? -6.831 5.913 19.155 1.00 92.12 131 ASN A N 1
ATOM 1063 C CA . ASN A 1 131 ? -5.876 5.497 18.120 1.00 92.12 131 ASN A CA 1
ATOM 1064 C C . ASN A 1 131 ? -4.506 5.117 18.713 1.00 92.12 131 ASN A C 1
ATOM 1066 O O . ASN A 1 131 ? -3.699 4.458 18.055 1.00 92.12 131 ASN A O 1
ATOM 1070 N N . SER A 1 132 ? -4.224 5.509 19.960 1.00 93.75 132 SER A N 1
ATOM 1071 C CA . SER A 1 132 ? -2.969 5.195 20.636 1.00 93.75 132 SER A CA 1
ATOM 1072 C C . SER A 1 132 ? -3.016 3.793 21.238 1.00 93.75 132 SER A C 1
ATOM 1074 O O . SER A 1 132 ? -3.485 3.582 22.356 1.00 93.75 132 SER A O 1
ATOM 1076 N N . ASN A 1 133 ? -2.464 2.816 20.512 1.00 92.88 133 ASN A N 1
ATOM 1077 C CA . ASN A 1 133 ? -2.319 1.446 21.015 1.00 92.88 133 ASN A CA 1
ATOM 1078 C C . ASN A 1 133 ? -1.676 1.369 22.416 1.00 92.88 133 ASN A C 1
ATOM 1080 O O . ASN A 1 133 ? -2.160 0.578 23.220 1.00 92.88 133 ASN A O 1
ATOM 1084 N N . PRO A 1 134 ? -0.638 2.165 22.757 1.00 92.88 134 PRO A N 1
ATOM 1085 C CA . PRO A 1 134 ? -0.093 2.187 24.112 1.00 92.88 134 PRO A CA 1
ATOM 1086 C C . PRO A 1 134 ? -1.085 2.649 25.187 1.00 92.88 134 PRO A C 1
ATOM 1088 O O . PRO A 1 134 ?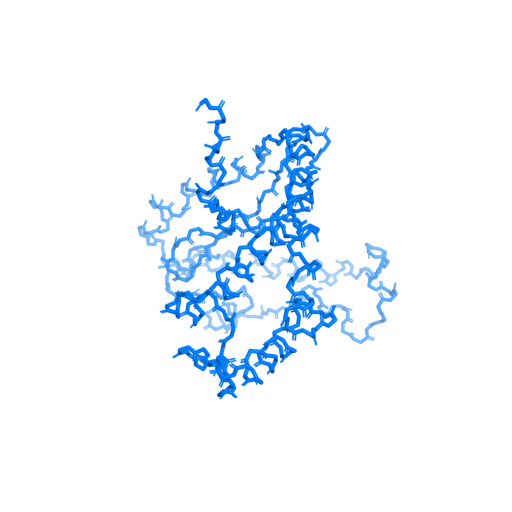 -1.136 2.012 26.236 1.00 92.88 134 PRO A O 1
ATOM 1091 N N . GLN A 1 135 ? -1.862 3.713 24.935 1.00 94.69 135 GLN A N 1
ATOM 1092 C CA . GLN A 1 135 ? -2.857 4.206 25.901 1.00 94.69 135 GLN A CA 1
ATOM 1093 C C . GLN A 1 135 ? -3.967 3.177 26.100 1.00 94.69 135 GLN A C 1
ATOM 1095 O O . GLN A 1 135 ? -4.259 2.799 27.228 1.00 94.69 135 GLN A O 1
ATOM 1100 N N . VAL A 1 136 ? -4.510 2.640 25.005 1.00 95.38 136 VAL A N 1
ATOM 1101 C CA . VAL A 1 136 ? -5.568 1.623 25.062 1.00 95.38 136 VAL A CA 1
ATOM 1102 C C . VAL A 1 136 ? -5.085 0.343 25.745 1.00 95.38 136 VAL A C 1
ATOM 1104 O O . VAL A 1 136 ? -5.807 -0.238 26.547 1.00 95.38 136 VAL A O 1
ATOM 1107 N N . ALA A 1 137 ? -3.852 -0.095 25.474 1.00 93.81 137 ALA A N 1
ATOM 1108 C CA . ALA A 1 137 ? -3.280 -1.258 26.148 1.00 93.81 137 ALA A CA 1
ATOM 1109 C C . ALA A 1 137 ? -3.123 -1.034 27.655 1.00 93.81 137 ALA A C 1
ATOM 1111 O O . ALA A 1 137 ? -3.255 -1.986 28.416 1.00 93.81 137 ALA A O 1
ATOM 1112 N N . GLN A 1 138 ? -2.813 0.194 28.082 1.00 94.25 138 GLN A N 1
ATOM 1113 C CA . GLN A 1 138 ? -2.729 0.521 29.500 1.00 94.25 138 GLN A CA 1
ATOM 1114 C C . GLN A 1 138 ? -4.111 0.524 30.154 1.00 94.25 138 GLN A C 1
ATOM 1116 O O . GLN A 1 138 ? -4.294 -0.182 31.135 1.00 94.25 138 GLN A O 1
ATOM 1121 N N . ALA A 1 139 ? -5.086 1.208 29.555 1.00 95.06 139 ALA A N 1
ATOM 1122 C CA . ALA A 1 139 ? -6.452 1.260 30.067 1.00 95.06 139 ALA A CA 1
ATOM 1123 C C . ALA A 1 139 ? -7.095 -0.128 30.208 1.00 95.06 139 ALA A C 1
ATOM 1125 O O . ALA A 1 139 ? -7.664 -0.448 31.247 1.00 95.06 139 ALA A O 1
ATOM 1126 N N . LEU A 1 140 ? -6.944 -0.992 29.197 1.00 95.25 140 LEU A N 1
ATOM 1127 C CA . LEU A 1 140 ? -7.436 -2.371 29.274 1.00 95.25 140 LEU A CA 1
ATOM 1128 C C . LEU A 1 140 ? -6.759 -3.146 30.414 1.00 95.25 140 LEU A C 1
ATOM 1130 O O . LEU A 1 140 ? -7.438 -3.845 31.163 1.00 95.25 140 LEU A O 1
ATOM 1134 N N . ARG A 1 141 ? -5.441 -2.984 30.594 1.00 93.81 141 ARG A N 1
ATOM 1135 C CA . ARG A 1 141 ? -4.716 -3.611 31.709 1.00 93.81 141 ARG A CA 1
ATOM 1136 C C . ARG A 1 141 ? -5.201 -3.129 33.071 1.00 93.81 141 ARG A C 1
ATOM 1138 O O . ARG A 1 141 ? -5.323 -3.957 33.969 1.00 93.81 141 ARG A O 1
ATOM 1145 N N . ASP A 1 142 ? -5.479 -1.838 33.223 1.00 94.31 142 ASP A N 1
ATOM 1146 C CA . ASP A 1 142 ? -5.971 -1.259 34.480 1.00 94.31 142 ASP A CA 1
ATOM 1147 C C . ASP A 1 142 ? -7.357 -1.823 34.855 1.00 94.31 142 ASP A C 1
ATOM 1149 O O . ASP A 1 142 ? -7.682 -1.943 36.034 1.00 94.31 142 ASP A O 1
ATOM 1153 N N . GLN A 1 143 ? -8.129 -2.276 33.860 1.00 93.38 143 GLN A N 1
ATOM 1154 C CA . GLN A 1 143 ? -9.389 -3.012 34.030 1.00 93.38 143 GLN A CA 1
ATOM 1155 C C . GLN A 1 143 ? -9.215 -4.539 34.162 1.00 93.38 143 GLN A C 1
ATOM 1157 O O . GLN A 1 143 ? -10.196 -5.279 34.197 1.00 93.38 143 GLN A O 1
ATOM 1162 N N . GLY A 1 144 ? -7.979 -5.043 34.218 1.00 93.38 144 GLY A N 1
ATOM 1163 C CA . GLY A 1 144 ? -7.684 -6.477 34.304 1.00 93.38 144 GLY A CA 1
ATOM 1164 C C . GLY A 1 144 ? -7.826 -7.242 32.982 1.00 93.38 144 GLY A C 1
ATOM 1165 O O . GLY A 1 144 ? -7.805 -8.472 32.982 1.00 93.38 144 GLY A O 1
ATOM 1166 N N . ILE A 1 145 ? -7.943 -6.543 31.850 1.00 93.44 145 ILE A N 1
ATOM 1167 C CA . ILE A 1 145 ? -8.091 -7.132 30.516 1.00 93.44 145 ILE A CA 1
ATOM 1168 C C . ILE A 1 145 ? -6.724 -7.188 29.828 1.00 93.44 145 ILE A C 1
ATOM 1170 O O . ILE A 1 145 ? -6.092 -6.168 29.547 1.00 93.44 145 ILE A O 1
ATOM 1174 N N . ILE A 1 146 ? -6.268 -8.400 29.509 1.00 90.94 146 ILE A N 1
ATOM 1175 C CA . ILE A 1 146 ? -4.969 -8.641 28.874 1.00 90.94 146 ILE A CA 1
ATOM 1176 C C . ILE A 1 146 ? -5.189 -9.362 27.546 1.00 90.94 146 ILE A C 1
ATOM 1178 O O . ILE A 1 146 ? -5.865 -10.386 27.481 1.00 90.94 146 ILE A O 1
ATOM 1182 N N . GLY A 1 147 ? -4.602 -8.824 26.477 1.00 88.69 147 GLY A N 1
ATOM 1183 C CA . GLY A 1 147 ? -4.662 -9.434 25.153 1.00 88.69 147 GLY A CA 1
ATOM 1184 C C . GLY A 1 147 ? -4.015 -10.822 25.118 1.00 88.69 147 GLY A C 1
ATOM 1185 O O . GLY A 1 147 ? -3.004 -11.070 25.774 1.00 88.69 147 GLY A O 1
ATOM 1186 N N . THR A 1 148 ? -4.560 -11.722 24.299 1.00 90.88 148 THR A N 1
ATOM 1187 C CA . THR A 1 148 ? -4.072 -13.111 24.194 1.00 90.88 148 THR A CA 1
ATOM 1188 C C . THR A 1 148 ? -2.698 -13.237 23.529 1.00 90.88 148 THR A C 1
ATOM 1190 O O . THR A 1 148 ? -2.054 -14.282 23.617 1.00 90.88 148 THR A O 1
ATOM 1193 N N . ARG A 1 149 ? -2.225 -12.180 22.855 1.00 91.69 149 ARG A N 1
ATOM 1194 C CA . ARG A 1 149 ? -0.937 -12.154 22.154 1.00 91.69 149 ARG A CA 1
ATOM 1195 C C . ARG A 1 149 ? -0.046 -11.031 22.662 1.00 91.69 149 ARG A C 1
ATOM 1197 O O . ARG A 1 149 ? -0.505 -9.961 23.064 1.00 91.69 149 ARG A O 1
ATOM 1204 N N . LYS A 1 150 ? 1.263 -11.237 22.529 1.00 89.69 150 LYS A N 1
ATOM 1205 C CA . LYS A 1 150 ? 2.273 -10.189 22.696 1.00 89.69 150 LYS A CA 1
ATOM 1206 C C . LYS A 1 150 ? 2.731 -9.672 21.333 1.00 89.69 150 LYS A C 1
ATOM 1208 O O . LYS A 1 150 ? 2.785 -10.399 20.345 1.00 89.69 150 LYS A O 1
ATOM 1213 N N . THR A 1 151 ? 3.073 -8.395 21.288 1.00 88.19 151 THR A N 1
ATOM 1214 C CA . THR A 1 151 ? 3.758 -7.761 20.156 1.00 88.19 151 THR A CA 1
ATOM 1215 C C . THR A 1 151 ? 5.220 -8.218 20.074 1.00 88.19 151 THR A C 1
ATOM 1217 O O . THR A 1 151 ? 5.753 -8.790 21.024 1.00 88.19 151 THR A O 1
ATOM 1220 N N . LYS A 1 152 ? 5.915 -7.900 18.970 1.00 86.12 152 LYS A N 1
ATOM 1221 C CA . LYS A 1 152 ? 7.361 -8.179 18.809 1.00 86.12 152 LYS A CA 1
ATOM 1222 C C . LYS A 1 152 ? 8.225 -7.582 19.928 1.00 86.12 152 LYS A C 1
ATOM 1224 O O . LYS A 1 152 ? 9.280 -8.116 20.235 1.00 86.12 152 LYS A O 1
ATOM 1229 N N . SER A 1 153 ? 7.766 -6.497 20.552 1.00 87.19 153 SER A N 1
ATOM 1230 C CA . SER A 1 153 ? 8.427 -5.853 21.693 1.00 87.19 153 SER A CA 1
ATOM 1231 C C . SER A 1 153 ? 7.956 -6.395 23.051 1.00 87.19 153 SER A C 1
ATOM 1233 O O . SER A 1 153 ? 8.074 -5.693 24.050 1.00 87.19 153 SER A O 1
ATOM 1235 N N . ALA A 1 154 ? 7.364 -7.594 23.089 1.00 86.12 154 ALA A N 1
ATOM 1236 C CA . ALA A 1 154 ? 6.864 -8.279 24.286 1.00 86.12 154 ALA A CA 1
ATOM 1237 C C . ALA A 1 154 ? 5.775 -7.534 25.096 1.00 86.12 154 ALA A C 1
ATOM 1239 O O . ALA A 1 154 ? 5.467 -7.911 26.226 1.00 86.12 154 ALA A O 1
ATOM 1240 N N . LYS A 1 155 ? 5.140 -6.504 24.520 1.00 86.56 155 LYS A N 1
ATOM 1241 C CA . LYS A 1 155 ? 3.993 -5.791 25.121 1.00 86.56 155 LYS A CA 1
ATOM 1242 C C . LYS A 1 155 ? 2.674 -6.466 24.757 1.00 86.56 155 LYS A C 1
ATOM 1244 O O . LYS A 1 155 ? 2.598 -7.056 23.680 1.00 86.56 155 LYS A O 1
ATOM 1249 N N . ASP A 1 156 ? 1.643 -6.331 25.590 1.00 87.19 156 ASP A N 1
ATOM 1250 C CA . ASP A 1 156 ? 0.293 -6.826 25.272 1.00 87.19 156 ASP A CA 1
ATOM 1251 C C . ASP A 1 156 ? -0.215 -6.229 23.965 1.00 87.19 156 ASP A C 1
ATOM 1253 O O . ASP A 1 156 ? -0.171 -5.014 23.759 1.00 87.19 156 ASP A O 1
ATOM 1257 N N . SER A 1 157 ? -0.660 -7.098 23.063 1.00 91.44 157 SER A N 1
ATOM 1258 C CA . SER A 1 157 ? -1.246 -6.680 21.802 1.00 91.44 157 SER A CA 1
ATOM 1259 C C . SER A 1 157 ? -2.702 -6.293 22.015 1.00 91.44 157 SER A C 1
ATOM 1261 O O . SER A 1 157 ? -3.475 -7.042 22.609 1.00 91.44 157 SER A O 1
ATOM 1263 N N . VAL A 1 158 ? -3.082 -5.148 21.458 1.00 92.56 158 VAL A N 1
ATOM 1264 C CA . VAL A 1 158 ? -4.474 -4.688 21.361 1.00 92.56 158 VAL A CA 1
ATOM 1265 C C . VAL A 1 158 ? -5.025 -4.839 19.941 1.00 92.56 158 VAL A C 1
ATOM 1267 O O . VAL A 1 158 ? -6.004 -4.193 19.587 1.00 92.56 158 VAL A O 1
ATOM 1270 N N . GLY A 1 159 ? -4.374 -5.641 19.094 1.00 91.19 159 GLY A N 1
ATOM 1271 C CA . GLY A 1 159 ? -4.864 -5.942 17.747 1.00 91.19 159 GLY A CA 1
ATOM 1272 C C . GLY A 1 159 ? -6.071 -6.884 17.756 1.00 91.19 159 GLY A C 1
ATOM 1273 O O . GLY A 1 159 ? -6.333 -7.553 18.756 1.00 91.19 159 GLY A O 1
ATOM 1274 N N . GLU A 1 160 ? -6.766 -6.979 16.619 1.00 90.75 160 GLU A N 1
ATOM 1275 C CA . GLU A 1 160 ? -7.960 -7.824 16.462 1.00 90.75 160 GLU A CA 1
ATOM 1276 C C . GLU A 1 160 ? -7.713 -9.277 16.880 1.00 90.75 160 GLU A C 1
ATOM 1278 O O . GLU A 1 160 ? -8.425 -9.792 17.734 1.00 90.75 160 GLU A O 1
ATOM 1283 N N . GLU A 1 161 ? -6.644 -9.907 16.385 1.00 91.31 161 GLU A N 1
ATOM 1284 C CA . GLU A 1 161 ? -6.295 -11.294 16.736 1.00 91.31 161 GLU A CA 1
ATOM 1285 C C . GLU A 1 161 ? -6.032 -11.518 18.233 1.00 91.31 161 GLU A C 1
ATOM 1287 O O . GLU A 1 161 ? -6.047 -12.655 18.697 1.00 91.31 161 GLU A O 1
ATOM 1292 N N . SER A 1 162 ? -5.726 -10.450 18.973 1.00 93.56 162 SER A N 1
ATOM 1293 C CA . SER A 1 162 ? -5.421 -10.507 20.401 1.00 93.56 162 SER A CA 1
ATOM 1294 C C . SER A 1 162 ? -6.664 -10.292 21.260 1.00 93.56 162 SER A C 1
ATOM 1296 O O . SER A 1 162 ? -6.822 -10.971 22.275 1.00 93.56 162 SER A O 1
ATOM 1298 N N . LEU A 1 163 ? -7.527 -9.354 20.851 1.00 94.31 163 LEU A N 1
ATOM 1299 C CA . LEU A 1 163 ? -8.698 -8.914 21.609 1.00 94.31 163 LEU A CA 1
ATOM 1300 C C . LEU A 1 163 ? -9.972 -9.697 21.272 1.00 94.31 163 LEU A C 1
ATOM 1302 O O . LEU A 1 163 ? -10.726 -10.025 22.179 1.00 94.31 163 LEU A O 1
ATOM 1306 N N . LYS A 1 164 ? -10.193 -10.054 20.002 1.00 92.31 164 LYS A N 1
ATOM 1307 C CA . LYS A 1 164 ? -11.399 -10.768 19.545 1.00 92.31 164 LYS A CA 1
ATOM 1308 C C . LYS A 1 164 ? -11.649 -12.094 20.282 1.00 92.31 164 LYS A C 1
ATOM 1310 O O . LYS A 1 164 ? -12.798 -12.364 20.609 1.00 92.31 164 LYS A O 1
ATOM 1315 N N . PRO A 1 165 ? -10.626 -12.914 20.611 1.00 94.81 165 PRO A N 1
ATOM 1316 C CA . PRO A 1 165 ? -10.845 -14.148 21.369 1.00 94.81 165 PRO A CA 1
ATOM 1317 C C . PRO A 1 165 ? -11.315 -13.939 22.816 1.00 94.81 165 PRO A C 1
ATOM 1319 O O . PRO A 1 165 ? -11.740 -14.903 23.442 1.00 94.81 165 PRO A O 1
ATOM 1322 N N . LEU A 1 166 ? -11.205 -12.722 23.366 1.00 93.06 166 LEU A N 1
ATOM 1323 C CA . LEU A 1 166 ? -11.625 -12.431 24.739 1.00 93.06 166 LEU A CA 1
ATOM 1324 C C . LEU A 1 166 ? -13.153 -12.359 24.870 1.00 93.06 166 LEU A C 1
ATOM 1326 O O . LEU A 1 166 ? -13.669 -12.630 25.949 1.00 93.06 166 LEU A O 1
ATOM 1330 N N . GLY A 1 167 ? -13.861 -11.996 23.791 1.00 91.75 167 GLY A N 1
ATOM 1331 C CA . GLY A 1 167 ? -15.326 -11.910 23.766 1.00 91.75 167 GLY A CA 1
ATOM 1332 C C . GLY A 1 167 ? -15.911 -10.930 24.788 1.00 91.75 167 GLY A C 1
ATOM 1333 O O . GLY A 1 167 ? -17.000 -11.165 25.308 1.00 91.75 167 GLY A O 1
ATOM 1334 N N . LEU A 1 168 ? -15.168 -9.873 25.138 1.00 94.25 168 LEU A N 1
ATOM 1335 C CA . LEU A 1 168 ? -15.610 -8.871 26.107 1.00 94.25 168 LEU A CA 1
ATOM 1336 C C . LEU A 1 168 ? -16.283 -7.690 25.388 1.00 94.25 168 LEU A C 1
ATOM 1338 O O . LEU A 1 168 ? -15.744 -7.217 24.379 1.00 94.25 168 LEU A O 1
ATOM 1342 N N . PRO A 1 169 ? -17.382 -7.131 25.936 1.00 94.88 169 PRO A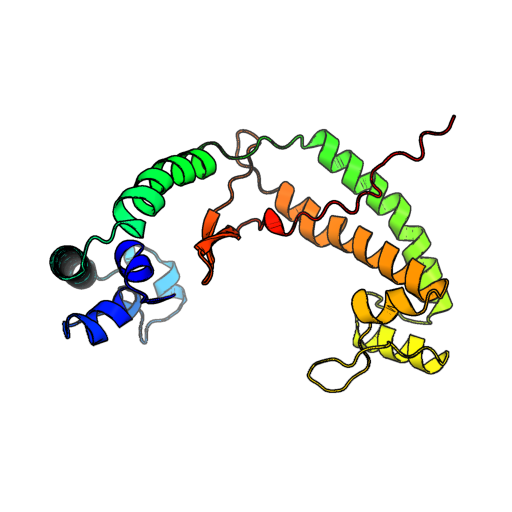 N 1
ATOM 1343 C CA . PRO A 1 169 ? -18.113 -6.031 25.303 1.00 94.88 169 PRO A CA 1
ATOM 1344 C C . PRO A 1 169 ? -17.231 -4.835 24.923 1.00 94.88 169 PRO A C 1
ATOM 1346 O O . PRO A 1 169 ? -17.275 -4.371 23.783 1.00 94.88 169 PRO A O 1
ATOM 1349 N N . VAL A 1 170 ? -16.364 -4.386 25.840 1.00 94.75 170 VAL A N 1
ATOM 1350 C CA . VAL A 1 170 ? -15.454 -3.252 25.605 1.00 94.75 170 VAL A CA 1
ATOM 1351 C C . VAL A 1 170 ? -14.462 -3.532 24.472 1.00 94.75 170 VAL A C 1
ATOM 1353 O O . VAL A 1 170 ? -14.179 -2.661 23.648 1.00 94.75 170 VAL A O 1
ATOM 1356 N N . THR A 1 171 ? -13.964 -4.770 24.369 1.00 94.19 171 THR A N 1
ATOM 1357 C CA . THR A 1 171 ? -13.011 -5.154 23.322 1.00 94.19 171 THR A CA 1
ATOM 1358 C C . THR A 1 171 ? -13.678 -5.262 21.958 1.00 94.19 171 THR A C 1
ATOM 1360 O O . THR A 1 171 ? -13.120 -4.777 20.975 1.00 94.19 171 THR A O 1
ATOM 1363 N N . ASP A 1 172 ? -14.890 -5.812 21.890 1.00 94.25 172 ASP A N 1
ATOM 1364 C CA . ASP A 1 172 ? -15.639 -5.928 20.637 1.00 94.25 172 ASP A CA 1
ATOM 1365 C C . ASP A 1 172 ? -16.061 -4.554 20.111 1.00 94.25 172 ASP A C 1
ATOM 1367 O O . ASP A 1 172 ? -15.924 -4.262 18.918 1.00 94.25 172 ASP A O 1
ATOM 1371 N N . LYS A 1 173 ? -16.500 -3.670 21.013 1.00 94.62 173 LYS A N 1
ATOM 1372 C CA . LYS A 1 173 ? -16.832 -2.279 20.701 1.00 94.62 173 LYS A CA 1
ATOM 1373 C C . LYS A 1 173 ? -15.617 -1.508 20.187 1.00 94.62 173 LYS A C 1
ATOM 1375 O O . LYS A 1 173 ? -15.710 -0.848 19.153 1.00 94.62 173 LYS A O 1
ATOM 1380 N N . LEU A 1 174 ? -14.463 -1.647 20.844 1.00 95.25 174 LEU A N 1
ATOM 1381 C CA . LEU A 1 174 ? -13.202 -1.045 20.404 1.00 95.25 174 LEU A CA 1
ATOM 1382 C C . LEU A 1 174 ? -12.785 -1.533 19.009 1.00 95.25 174 LEU A C 1
ATOM 1384 O O . LEU A 1 174 ? -12.363 -0.730 18.176 1.00 95.25 174 LEU A O 1
ATOM 1388 N N . LEU A 1 175 ? -12.889 -2.837 18.739 1.00 94.06 175 LEU A N 1
ATOM 1389 C CA . LEU A 1 175 ? -12.555 -3.400 17.429 1.00 94.06 175 LEU A CA 1
ATOM 1390 C C . LEU A 1 175 ? -13.509 -2.901 16.337 1.00 94.06 175 LEU A C 1
ATOM 1392 O O . LEU A 1 175 ? -13.047 -2.520 15.261 1.00 94.06 175 LEU A O 1
ATOM 1396 N N . LYS A 1 176 ? -14.813 -2.822 16.632 1.00 93.25 176 LYS A N 1
ATOM 1397 C CA . LYS A 1 176 ? -15.814 -2.242 15.725 1.00 93.25 176 LYS A CA 1
ATOM 1398 C C . LYS A 1 176 ? -15.503 -0.775 15.420 1.00 93.25 176 LYS A C 1
ATOM 1400 O O . LYS A 1 176 ? -15.448 -0.405 14.249 1.00 93.25 176 LYS A O 1
ATOM 1405 N N . TRP A 1 177 ? -15.221 0.031 16.443 1.00 95.06 177 TRP A N 1
ATOM 1406 C CA . TRP A 1 177 ? -14.822 1.431 16.274 1.00 95.06 177 TRP A CA 1
ATOM 1407 C C . TRP A 1 177 ? -13.553 1.567 15.416 1.00 95.06 177 TRP A C 1
ATOM 1409 O O . TRP A 1 177 ? -13.533 2.352 14.470 1.00 95.06 177 TRP A O 1
ATOM 1419 N N . ARG A 1 178 ? -12.514 0.752 15.657 1.00 93.56 178 ARG A N 1
ATOM 1420 C CA . ARG A 1 178 ? -11.275 0.775 14.852 1.00 93.56 178 ARG A CA 1
ATOM 1421 C C . ARG A 1 178 ? -11.504 0.425 13.385 1.00 93.56 178 ARG A C 1
ATOM 1423 O O . ARG A 1 178 ? -10.858 1.017 12.522 1.00 93.56 178 ARG A O 1
ATOM 1430 N N . SER A 1 179 ? -12.400 -0.518 13.100 1.00 90.69 179 SER A N 1
ATOM 1431 C CA . SER A 1 179 ? -12.748 -0.870 11.720 1.00 90.69 179 SER A CA 1
ATOM 1432 C C . SER A 1 179 ? -13.429 0.296 10.989 1.00 90.69 179 SER A C 1
ATOM 1434 O O . SER A 1 179 ? -13.012 0.682 9.891 1.00 90.69 179 SER A O 1
ATOM 1436 N N . LEU A 1 180 ? -14.400 0.948 11.637 1.00 91.75 180 LEU A N 1
ATOM 1437 C CA . LEU A 1 180 ? -15.067 2.135 11.088 1.00 91.75 180 LEU A CA 1
ATOM 1438 C C . LEU A 1 180 ? -14.078 3.296 10.894 1.00 91.75 180 LEU A C 1
ATOM 1440 O O . LEU A 1 180 ? -14.031 3.905 9.826 1.00 91.75 180 LEU A O 1
ATOM 1444 N N . MET A 1 181 ? -13.195 3.534 11.867 1.00 92.88 181 MET A N 1
ATOM 1445 C CA . MET A 1 181 ? -12.138 4.541 11.744 1.00 92.88 181 MET A CA 1
ATOM 1446 C C . MET A 1 181 ? -11.165 4.246 10.603 1.00 92.88 181 MET A C 1
ATOM 1448 O O . MET A 1 181 ? -10.725 5.173 9.921 1.00 92.88 181 MET A O 1
ATOM 1452 N N . LYS A 1 182 ? -10.836 2.976 10.341 1.00 89.94 182 LYS A N 1
ATOM 1453 C CA . LYS A 1 182 ? -10.018 2.592 9.181 1.00 89.94 182 LYS A CA 1
ATOM 1454 C C . LYS A 1 182 ? -10.730 2.928 7.870 1.00 89.94 182 LYS A C 1
ATOM 1456 O O . LYS A 1 182 ? -10.089 3.425 6.944 1.00 89.94 182 LYS A O 1
ATOM 1461 N N . THR A 1 183 ? -12.047 2.739 7.812 1.00 90.25 183 THR A N 1
ATOM 1462 C CA . THR A 1 183 ? -12.860 3.160 6.663 1.00 90.25 183 THR A CA 1
ATOM 1463 C C . THR A 1 183 ? -12.745 4.665 6.430 1.00 90.25 183 THR A C 1
ATOM 1465 O O . THR A 1 183 ? -12.368 5.074 5.333 1.00 90.25 183 THR A O 1
ATOM 1468 N N . LEU A 1 184 ? -12.946 5.478 7.470 1.00 91.88 184 LEU A N 1
ATOM 1469 C CA . LEU A 1 184 ? -12.876 6.942 7.381 1.00 91.88 184 LEU A CA 1
ATOM 1470 C C . LEU A 1 184 ? -11.479 7.478 7.052 1.00 91.88 184 LEU A C 1
ATOM 1472 O O . LEU A 1 184 ? -11.338 8.414 6.277 1.00 91.88 184 LEU A O 1
ATOM 1476 N N . THR A 1 185 ? -10.433 6.910 7.650 1.00 91.50 185 THR A N 1
ATOM 1477 C CA . THR A 1 185 ? -9.078 7.490 7.591 1.00 91.50 185 THR A CA 1
ATOM 1478 C C . THR A 1 185 ? -8.191 6.874 6.516 1.00 91.50 185 THR A C 1
ATOM 1480 O O . THR A 1 185 ? -7.244 7.512 6.062 1.00 91.50 185 THR A O 1
ATOM 1483 N N . THR A 1 186 ? -8.470 5.635 6.106 1.00 89.25 186 THR A N 1
ATOM 1484 C CA . THR A 1 186 ? -7.648 4.902 5.135 1.00 89.25 186 THR A CA 1
ATOM 1485 C C . THR A 1 186 ? -8.386 4.712 3.819 1.00 89.25 186 THR A C 1
ATOM 1487 O O . THR A 1 186 ? -7.841 5.053 2.772 1.00 89.25 186 THR A O 1
ATOM 1490 N N . TYR A 1 187 ? -9.613 4.184 3.849 1.00 88.69 187 TYR A N 1
ATOM 1491 C CA . TYR A 1 187 ? -10.305 3.776 2.623 1.00 88.69 187 TYR A CA 1
ATOM 1492 C C . TYR A 1 187 ? -10.981 4.938 1.904 1.00 88.69 187 TYR A C 1
ATOM 1494 O O . TYR A 1 187 ? -10.730 5.122 0.716 1.00 88.69 187 TYR A O 1
ATOM 1502 N N . VAL A 1 188 ? -11.772 5.760 2.599 1.00 91.94 188 VAL A N 1
ATOM 1503 C CA . VAL A 1 188 ? -12.438 6.917 1.979 1.00 91.94 188 VAL A CA 1
ATOM 1504 C C . VAL A 1 188 ? -11.417 7.854 1.315 1.00 91.94 188 VAL A C 1
ATOM 1506 O O . VAL A 1 188 ? -11.555 8.113 0.118 1.00 91.94 188 VAL A O 1
ATOM 1509 N N . PRO A 1 189 ? -10.324 8.285 1.981 1.00 92.44 189 PRO A N 1
ATOM 1510 C CA . PRO A 1 189 ? -9.339 9.159 1.351 1.00 92.44 189 PRO A CA 1
ATOM 1511 C C . PRO A 1 189 ? -8.601 8.486 0.191 1.00 92.44 189 PRO A C 1
ATOM 1513 O O . PRO A 1 189 ? -8.213 9.162 -0.757 1.00 92.44 189 PRO A O 1
ATOM 1516 N N . ALA A 1 190 ? -8.400 7.166 0.245 1.00 90.56 190 ALA A N 1
ATOM 1517 C CA . ALA A 1 190 ? -7.800 6.406 -0.847 1.00 90.56 190 ALA A CA 1
ATOM 1518 C C . ALA A 1 190 ? -8.708 6.355 -2.084 1.00 90.56 190 ALA A C 1
ATOM 1520 O O . ALA A 1 190 ? -8.231 6.592 -3.190 1.00 90.56 190 ALA A O 1
ATOM 1521 N N . LEU A 1 191 ? -10.004 6.093 -1.897 1.00 92.25 191 LEU A N 1
ATOM 1522 C CA . LEU A 1 191 ? -10.993 6.001 -2.975 1.00 92.25 191 LEU A CA 1
ATOM 1523 C C . LEU A 1 191 ? -11.380 7.370 -3.557 1.00 92.25 191 LEU A C 1
ATOM 1525 O O . LEU A 1 191 ? -11.866 7.444 -4.683 1.00 92.25 191 LEU A O 1
ATOM 1529 N N . ARG A 1 192 ? -11.125 8.466 -2.831 1.00 93.69 192 ARG A N 1
ATOM 1530 C CA . ARG A 1 192 ? -11.298 9.841 -3.334 1.00 93.69 192 ARG A CA 1
ATOM 1531 C C . ARG A 1 192 ? -10.204 10.294 -4.308 1.00 93.69 192 ARG A C 1
ATOM 1533 O O . ARG A 1 192 ? -10.363 11.339 -4.931 1.00 93.69 192 ARG A O 1
ATOM 1540 N N . LYS A 1 193 ? -9.105 9.545 -4.468 1.00 93.19 193 LYS A N 1
ATOM 1541 C CA . LYS A 1 193 ? -7.996 9.885 -5.385 1.00 93.19 193 LYS A CA 1
ATOM 1542 C C . LYS A 1 193 ? -8.312 9.519 -6.837 1.00 93.19 193 LYS A C 1
ATOM 1544 O O . LYS A 1 193 ? -7.597 8.735 -7.454 1.00 93.19 193 LYS A O 1
ATOM 1549 N N . VAL A 1 194 ? -9.400 10.068 -7.357 1.00 95.31 194 VAL A N 1
ATOM 1550 C CA . VAL A 1 194 ? -9.806 9.882 -8.751 1.00 95.31 194 VAL A CA 1
ATOM 1551 C C . VAL A 1 194 ? -9.201 10.947 -9.661 1.00 95.31 194 VAL A C 1
ATOM 1553 O O . VAL A 1 194 ? -8.850 12.039 -9.214 1.00 95.31 194 VAL A O 1
ATOM 1556 N N . ASP A 1 195 ? -9.076 10.618 -10.940 1.00 95.12 195 ASP A N 1
ATOM 1557 C CA . ASP A 1 195 ? -8.725 11.552 -12.000 1.00 95.12 195 ASP A CA 1
ATOM 1558 C C . ASP A 1 195 ? -9.914 12.467 -12.378 1.00 95.12 195 ASP A C 1
ATOM 1560 O O . ASP A 1 195 ? -10.999 12.423 -11.788 1.00 95.12 195 ASP A O 1
ATOM 1564 N N . ASN A 1 196 ? -9.733 13.282 -13.420 1.00 95.06 196 ASN A N 1
ATOM 1565 C CA . ASN A 1 196 ? -10.777 14.179 -13.924 1.00 95.06 196 ASN A CA 1
ATOM 1566 C C . ASN A 1 196 ? -11.974 13.445 -14.560 1.00 95.06 196 ASN A C 1
ATOM 1568 O O . ASN A 1 196 ? -12.996 14.076 -14.822 1.00 95.06 196 ASN A O 1
ATOM 1572 N N . THR A 1 197 ? -11.858 12.142 -14.833 1.00 95.38 197 THR A N 1
ATOM 1573 C CA . THR A 1 197 ? -12.940 11.300 -15.365 1.00 95.38 197 THR A CA 1
ATOM 1574 C C . THR A 1 197 ? -13.687 10.535 -14.267 1.00 95.38 197 THR A C 1
ATOM 1576 O O . THR A 1 197 ? -14.640 9.812 -14.558 1.00 95.38 197 THR A O 1
ATOM 1579 N N . GLY A 1 198 ? -13.297 10.718 -12.999 1.00 95.81 198 GLY A N 1
ATOM 1580 C CA . GLY A 1 198 ? -13.880 10.023 -11.853 1.00 95.81 198 GLY A CA 1
ATOM 1581 C C . GLY A 1 198 ? -13.330 8.609 -11.650 1.00 95.81 198 GLY A C 1
ATOM 1582 O O . GLY A 1 198 ? -13.931 7.816 -10.919 1.00 95.81 198 GLY A O 1
ATOM 1583 N N . ARG A 1 199 ? -12.201 8.277 -12.284 1.00 96.56 199 ARG A N 1
ATOM 1584 C CA . ARG A 1 199 ? -11.567 6.960 -12.228 1.00 96.56 199 ARG A CA 1
ATOM 1585 C C . ARG A 1 199 ? -10.373 6.949 -11.283 1.00 96.56 199 ARG A C 1
ATOM 1587 O O . ARG A 1 199 ? -9.540 7.848 -11.265 1.00 96.56 199 ARG A O 1
ATOM 1594 N N . LEU A 1 200 ? -10.302 5.906 -10.471 1.00 95.38 200 LEU A N 1
ATOM 1595 C CA . LEU A 1 200 ? -9.194 5.602 -9.582 1.00 95.38 200 LEU A CA 1
ATOM 1596 C C . LEU A 1 200 ? -8.199 4.701 -10.310 1.00 95.38 200 LEU A C 1
ATOM 1598 O O . LEU A 1 200 ? -8.561 3.606 -10.739 1.00 95.38 200 LEU A O 1
ATOM 1602 N N . HIS A 1 201 ? -6.943 5.122 -10.385 1.00 95.44 201 HIS A N 1
ATOM 1603 C CA . HIS A 1 201 ? -5.871 4.337 -10.989 1.00 95.44 201 HIS A CA 1
ATOM 1604 C C . HIS A 1 201 ? -4.982 3.781 -9.880 1.00 95.44 201 HIS A C 1
ATOM 1606 O O . HIS A 1 201 ? -4.482 4.537 -9.052 1.00 95.44 201 HIS A O 1
ATOM 1612 N N . THR A 1 202 ? -4.828 2.459 -9.834 1.00 93.62 202 THR A N 1
ATOM 1613 C CA . THR A 1 202 ? -3.892 1.778 -8.931 1.00 93.62 202 THR A CA 1
ATOM 1614 C C . THR A 1 202 ? -2.667 1.347 -9.724 1.00 93.62 202 THR A C 1
ATOM 1616 O O . THR A 1 202 ? -2.771 1.110 -10.922 1.00 93.62 202 THR A O 1
ATOM 1619 N N . GLU A 1 203 ? -1.527 1.223 -9.057 1.00 92.06 203 GLU A N 1
ATOM 1620 C CA . GLU A 1 203 ? -0.329 0.613 -9.626 1.00 92.06 203 GLU A CA 1
ATOM 1621 C C . GLU A 1 203 ? -0.248 -0.843 -9.167 1.00 92.06 203 GLU A C 1
ATOM 1623 O O . GLU A 1 203 ? -0.231 -1.123 -7.959 1.00 92.06 203 GLU A O 1
ATOM 1628 N N . PHE A 1 204 ? -0.148 -1.769 -10.111 1.00 90.94 204 PHE A N 1
ATOM 1629 C CA . PHE A 1 204 ? 0.082 -3.176 -9.855 1.00 90.94 204 PHE A CA 1
ATOM 1630 C C . PHE A 1 204 ? 1.579 -3.506 -9.864 1.00 90.94 204 PHE A C 1
ATOM 1632 O O . PHE A 1 204 ? 2.399 -2.948 -10.587 1.00 90.94 204 PHE A O 1
ATOM 1639 N N . GLY A 1 205 ? 1.955 -4.462 -9.029 1.00 85.25 205 GLY A N 1
ATOM 1640 C CA . GLY A 1 205 ? 3.297 -5.027 -8.985 1.00 85.25 205 GLY A CA 1
ATOM 1641 C C . GLY A 1 205 ? 3.252 -6.481 -8.549 1.00 85.25 205 GLY A C 1
ATOM 1642 O O . GLY A 1 205 ? 2.189 -6.997 -8.220 1.00 85.25 205 GLY A O 1
ATOM 1643 N N . TYR 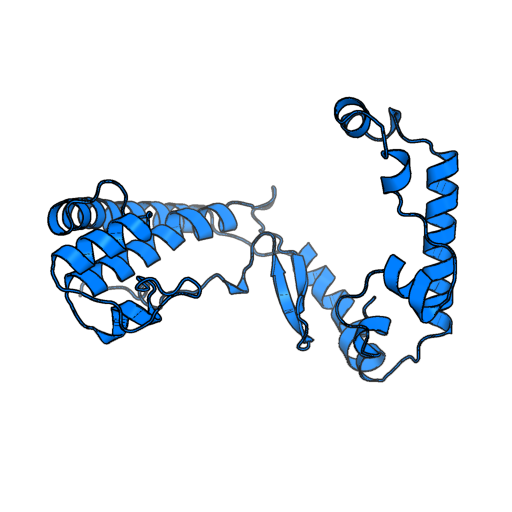A 1 206 ? 4.403 -7.139 -8.465 1.00 79.69 206 TYR A N 1
ATOM 1644 C CA . TYR A 1 206 ? 4.488 -8.538 -8.049 1.00 79.69 206 TYR A CA 1
ATOM 1645 C C . TYR A 1 206 ? 5.090 -8.674 -6.654 1.00 79.69 206 TYR A C 1
ATOM 1647 O O . TYR A 1 206 ? 6.070 -8.021 -6.300 1.00 79.69 206 TYR A O 1
ATOM 1655 N N . THR A 1 207 ? 4.508 -9.566 -5.864 1.00 81.00 207 THR A N 1
ATOM 1656 C CA . THR A 1 207 ? 5.068 -10.019 -4.589 1.00 81.00 207 THR A CA 1
ATOM 1657 C C . THR A 1 207 ? 6.144 -11.083 -4.816 1.00 81.00 207 THR A C 1
ATOM 1659 O O . THR A 1 207 ? 6.268 -11.659 -5.895 1.00 81.00 207 THR A O 1
ATOM 1662 N N . ARG A 1 208 ? 6.896 -11.434 -3.768 1.00 73.56 208 ARG A N 1
ATOM 1663 C CA . ARG A 1 208 ? 7.886 -12.530 -3.802 1.00 73.56 208 ARG A CA 1
ATOM 1664 C C . ARG A 1 208 ? 7.303 -13.907 -4.133 1.00 73.56 208 ARG A C 1
ATOM 1666 O O . ARG A 1 208 ? 8.062 -14.797 -4.486 1.00 73.56 208 ARG A O 1
ATOM 1673 N N . THR A 1 209 ? 5.995 -14.096 -3.966 1.00 80.38 209 THR A N 1
ATOM 1674 C CA . THR A 1 209 ? 5.307 -15.371 -4.218 1.00 80.38 209 THR A CA 1
ATOM 1675 C C . THR A 1 209 ? 4.608 -15.412 -5.579 1.00 80.38 209 THR A C 1
ATOM 1677 O O . THR A 1 209 ? 3.819 -16.318 -5.824 1.00 80.38 209 THR A O 1
ATOM 1680 N N . GLY A 1 210 ? 4.836 -14.414 -6.436 1.00 76.62 210 GLY A N 1
ATOM 1681 C CA . GLY A 1 210 ? 4.224 -14.296 -7.762 1.00 76.62 210 GLY A CA 1
ATOM 1682 C C . GLY A 1 210 ? 2.807 -13.720 -7.753 1.00 76.62 210 GLY A C 1
ATOM 1683 O O . GLY A 1 210 ? 2.243 -13.463 -8.809 1.00 76.62 210 GLY A O 1
ATOM 1684 N N . ARG A 1 211 ? 2.213 -13.458 -6.580 1.00 86.50 211 ARG A N 1
ATOM 1685 C CA . ARG A 1 211 ? 0.906 -12.783 -6.502 1.00 86.50 211 ARG A CA 1
ATOM 1686 C C . ARG A 1 211 ? 1.041 -11.328 -6.923 1.00 86.50 211 ARG A C 1
ATOM 1688 O O . ARG A 1 211 ? 2.020 -10.685 -6.534 1.00 86.50 211 ARG A O 1
ATOM 1695 N N . LEU A 1 212 ? 0.023 -10.797 -7.596 1.00 87.69 212 LEU A N 1
ATOM 1696 C CA . LEU A 1 212 ? -0.105 -9.356 -7.770 1.00 87.69 212 LEU A CA 1
ATOM 1697 C C . LEU A 1 212 ? -0.185 -8.652 -6.412 1.00 87.69 212 LEU A C 1
ATOM 1699 O O . LEU A 1 212 ? -0.623 -9.211 -5.407 1.00 87.69 212 LEU A O 1
ATOM 1703 N N . SER A 1 213 ? 0.236 -7.404 -6.412 1.00 89.75 213 SER A N 1
ATOM 1704 C CA . SER A 1 213 ? 0.134 -6.425 -5.341 1.00 89.75 213 SER A CA 1
ATOM 1705 C C . SER A 1 213 ? -0.379 -5.134 -5.951 1.00 89.75 213 SER A C 1
ATOM 1707 O O . SER A 1 213 ? -0.121 -4.879 -7.122 1.00 89.75 213 SER A O 1
ATOM 1709 N N . SER A 1 214 ? -1.098 -4.335 -5.174 1.00 91.31 214 SER A N 1
ATOM 1710 C CA . SER A 1 214 ? -1.601 -3.031 -5.615 1.00 91.31 214 SER A CA 1
ATOM 1711 C C . SER A 1 214 ? -1.119 -1.931 -4.679 1.00 91.31 214 SER A C 1
ATOM 1713 O O . SER A 1 214 ? -1.057 -2.144 -3.463 1.00 91.31 214 SER A O 1
ATOM 1715 N N . ARG A 1 215 ? -0.820 -0.747 -5.209 1.00 90.06 215 ARG A N 1
ATOM 1716 C CA . ARG A 1 215 ? -0.458 0.441 -4.426 1.00 90.06 215 ARG A CA 1
ATOM 1717 C C . ARG A 1 215 ? -1.024 1.709 -5.061 1.00 90.06 215 ARG A C 1
ATOM 1719 O O . ARG A 1 215 ? -1.387 1.725 -6.225 1.00 90.06 215 ARG A O 1
ATOM 1726 N N . ASN A 1 216 ? -1.098 2.773 -4.264 1.00 85.25 216 ASN A N 1
ATOM 1727 C CA . ASN A 1 216 ? -1.577 4.094 -4.686 1.00 85.25 216 ASN A CA 1
ATOM 1728 C C . ASN A 1 216 ? -2.969 4.120 -5.363 1.00 85.25 216 ASN A C 1
ATOM 1730 O O . ASN A 1 216 ? -3.093 4.729 -6.414 1.00 85.25 216 ASN A O 1
ATOM 1734 N N . PRO A 1 217 ? -4.033 3.564 -4.749 1.00 88.12 217 PRO A N 1
ATOM 1735 C CA . PRO A 1 217 ? -4.088 2.961 -3.418 1.00 88.12 217 PRO A CA 1
ATOM 1736 C C . PRO A 1 217 ? -3.933 1.435 -3.444 1.00 88.12 217 PRO A C 1
ATOM 1738 O O . PRO A 1 217 ? -4.012 0.802 -4.490 1.00 88.12 217 PRO A O 1
ATOM 1741 N N . ASN A 1 218 ? -3.704 0.833 -2.273 1.00 87.38 218 ASN A N 1
ATOM 1742 C CA . ASN A 1 218 ? -3.677 -0.623 -2.149 1.00 87.38 218 ASN A CA 1
ATOM 1743 C C . ASN A 1 218 ? -5.111 -1.172 -2.082 1.00 87.38 218 ASN A C 1
ATOM 1745 O O . ASN A 1 218 ? -5.721 -1.190 -1.012 1.00 87.38 218 ASN A O 1
ATOM 1749 N N . LEU A 1 219 ? -5.619 -1.624 -3.229 1.00 85.31 219 LEU A N 1
ATOM 1750 C CA . LEU A 1 219 ? -6.952 -2.200 -3.382 1.00 85.31 219 LEU A CA 1
ATOM 1751 C C . LEU A 1 219 ? -7.116 -3.539 -2.656 1.00 85.31 219 LEU A C 1
ATOM 1753 O O . LEU A 1 219 ? -8.208 -3.851 -2.203 1.00 85.31 219 LEU A O 1
ATOM 1757 N N . GLN A 1 220 ? -6.046 -4.315 -2.475 1.00 85.12 220 GLN A N 1
ATOM 1758 C CA . GLN A 1 220 ? -6.110 -5.590 -1.742 1.00 85.12 220 GLN A CA 1
ATOM 1759 C C . GLN A 1 220 ? -6.424 -5.399 -0.261 1.00 85.12 220 GLN A C 1
ATOM 1761 O O . GLN A 1 220 ? -6.970 -6.286 0.388 1.00 85.12 220 GLN A O 1
ATOM 1766 N N . ASN A 1 221 ? -6.072 -4.231 0.272 1.00 76.62 221 ASN A N 1
ATOM 1767 C CA . ASN A 1 221 ? -6.382 -3.867 1.641 1.00 76.62 221 ASN A CA 1
ATOM 1768 C C . ASN A 1 221 ? -7.792 -3.298 1.794 1.00 76.62 221 ASN A C 1
ATOM 1770 O O . ASN A 1 221 ? -8.152 -2.998 2.927 1.00 76.62 221 ASN A O 1
ATOM 1774 N N . LEU A 1 222 ? -8.585 -3.156 0.724 1.00 70.62 222 LEU A N 1
ATOM 1775 C CA . LEU A 1 222 ? -10.012 -2.839 0.816 1.00 70.62 222 LEU A CA 1
ATOM 1776 C C . LEU A 1 222 ? -10.754 -4.073 1.344 1.00 70.62 222 LEU A C 1
ATOM 1778 O O . LEU A 1 222 ? -11.435 -4.789 0.619 1.00 70.62 222 LEU A O 1
ATOM 1782 N N . THR A 1 223 ? -10.575 -4.369 2.626 1.00 59.16 223 THR A N 1
ATOM 1783 C CA . THR A 1 223 ? -11.366 -5.387 3.301 1.00 59.16 223 THR A CA 1
ATOM 1784 C C . THR A 1 223 ? -12.744 -4.796 3.549 1.00 59.16 223 THR A C 1
ATOM 1786 O O . THR A 1 223 ? -12.895 -3.918 4.403 1.00 59.16 223 THR A O 1
ATOM 1789 N N . GLY A 1 224 ? -13.743 -5.272 2.811 1.00 51.25 224 GLY A N 1
ATOM 1790 C CA . GLY A 1 224 ? -15.114 -5.189 3.276 1.00 51.25 224 GLY A CA 1
ATOM 1791 C C . GLY A 1 224 ? -15.198 -6.025 4.543 1.00 51.25 224 GLY A C 1
ATOM 1792 O O . GLY A 1 224 ? -15.202 -7.251 4.470 1.00 51.25 224 GLY A O 1
ATOM 1793 N N . ASP A 1 225 ? -15.243 -5.386 5.711 1.00 50.56 225 ASP A N 1
ATOM 1794 C CA . ASP A 1 225 ? -15.997 -6.013 6.785 1.00 50.56 225 ASP A CA 1
ATOM 1795 C C . ASP A 1 225 ? -17.387 -6.233 6.192 1.00 50.56 225 ASP A C 1
ATOM 1797 O O . ASP A 1 225 ? -18.057 -5.274 5.810 1.00 50.56 225 ASP A O 1
ATOM 1801 N N . SER A 1 226 ? -17.811 -7.488 6.079 1.00 43.03 226 SER A N 1
ATOM 1802 C CA . SER A 1 226 ? -19.123 -7.913 5.571 1.00 43.03 226 SER A CA 1
ATOM 1803 C C . SER A 1 226 ? -20.308 -7.379 6.399 1.00 43.03 226 SER A C 1
ATOM 1805 O O . SER A 1 226 ? -21.422 -7.858 6.282 1.00 43.03 226 SER A O 1
ATOM 1807 N N . LYS A 1 227 ? -20.081 -6.374 7.252 1.00 43.84 227 LYS A N 1
ATOM 1808 C CA . LYS A 1 227 ? -21.060 -5.689 8.101 1.00 43.84 227 LYS A CA 1
ATOM 1809 C C . LYS A 1 227 ? -21.644 -4.427 7.457 1.00 43.84 227 LYS A C 1
ATOM 1811 O O . LYS A 1 227 ? -22.256 -3.617 8.152 1.00 43.84 227 LYS A O 1
ATOM 1816 N N . PHE A 1 228 ? -21.409 -4.234 6.159 1.00 43.16 228 PHE A N 1
ATOM 1817 C CA . PHE A 1 228 ? -22.201 -3.321 5.332 1.00 43.16 228 PHE A CA 1
ATOM 1818 C C . PHE A 1 228 ? -23.496 -3.973 4.829 1.00 43.16 228 PHE A C 1
ATOM 1820 O O . PHE A 1 228 ? -24.287 -3.280 4.198 1.00 43.16 228 PHE A O 1
ATOM 1827 N N . GLU A 1 229 ? -23.727 -5.264 5.116 1.00 37.00 229 GLU A N 1
ATOM 1828 C CA . GLU A 1 229 ? -25.062 -5.851 4.999 1.00 37.00 229 GLU A CA 1
ATOM 1829 C C . GLU A 1 229 ? -25.987 -5.160 6.003 1.00 37.00 229 GLU A C 1
ATOM 1831 O O . GLU A 1 229 ? -25.837 -5.269 7.220 1.00 37.00 229 GLU A O 1
ATOM 1836 N N . GLU A 1 230 ? -26.851 -4.344 5.414 1.00 38.59 230 GLU A N 1
ATOM 1837 C CA . GLU A 1 230 ? -28.109 -3.811 5.902 1.00 38.59 230 GLU A CA 1
ATOM 1838 C C . GLU A 1 230 ? -28.661 -4.576 7.122 1.00 38.59 230 GLU A C 1
ATOM 1840 O O . GLU A 1 230 ? -29.191 -5.677 7.012 1.00 38.59 230 GLU A O 1
ATOM 1845 N N . GLU A 1 231 ? -28.651 -3.921 8.288 1.00 37.31 231 GLU A N 1
ATOM 1846 C CA . GLU A 1 231 ? -29.875 -3.876 9.092 1.00 37.31 231 GLU A CA 1
ATOM 1847 C C . GLU A 1 231 ? -30.891 -3.110 8.229 1.00 37.31 231 GLU A C 1
ATOM 1849 O O . GLU A 1 231 ? -31.031 -1.892 8.324 1.00 37.31 231 GLU A O 1
ATOM 1854 N N . SER A 1 232 ? -31.493 -3.810 7.265 1.00 33.84 232 SER A N 1
ATOM 1855 C CA . SER A 1 232 ? -32.741 -3.378 6.665 1.00 33.84 232 SER A CA 1
ATOM 1856 C C . SER A 1 232 ? -33.776 -3.552 7.764 1.00 33.84 232 SER A C 1
ATOM 1858 O O . SER A 1 232 ? -34.123 -4.682 8.108 1.00 33.84 232 SER A O 1
ATOM 1860 N N . ASP A 1 233 ? -34.190 -2.439 8.359 1.00 35.53 233 ASP A N 1
ATOM 1861 C CA . ASP A 1 233 ? -35.405 -2.383 9.157 1.00 35.53 233 ASP A CA 1
ATOM 1862 C C . ASP A 1 233 ? -36.579 -2.878 8.286 1.00 35.53 233 ASP A C 1
ATOM 1864 O O . ASP A 1 233 ? -37.085 -2.143 7.434 1.00 35.53 233 ASP A O 1
ATOM 1868 N N . GLU A 1 234 ? -36.983 -4.131 8.502 1.00 31.20 234 GLU A N 1
ATOM 1869 C CA . GLU A 1 234 ? -38.355 -4.631 8.337 1.00 31.20 234 GLU A CA 1
ATOM 1870 C C . GLU A 1 234 ? -38.826 -5.255 9.656 1.00 31.20 234 GLU A C 1
ATOM 1872 O O . GLU A 1 234 ? -38.077 -6.077 10.237 1.00 31.20 234 GLU A O 1
#